Protein AF-A0A453B152-F1 (afdb_monomer_lite)

Foldseek 3Di:
DQDQAAADQAPQAPDAAAQALPGCSLCVRPVVPQPDPSHLHANDPADPPDAHAYDLNNQLHPVVSLCDVSSCVVPVSRHHHHWDWHDPVLDIDTGHHCNLVPVCCVPPVDPTDGHCPPCPPSVVNVVVRPDDDQDAEAEHAPAQWWWWFADPVNSHIYTYFNVAPAFCQPVDDDDPPRTPDIGRHHWGKDWDDDNVDIDIFTAHPVRDTPGD

Sequence (212 aa):
MDADFVISTGDNFYSDGLTGVNDMAFEDSFTGIYTAKSLQKPWYTGDQSAEAVLGNHDYRGDALAQTSPVLAKVDRRWICIKSFILNAEIADFFFVDTTPFVLKYWTNPGNSTYDWRGVAPRDTYITNLLKANGVDLYVNGHDHCLEQISSSDRSAQYLTSGGGSKAWGGVYAPGADKVEFFHDGQGFMSLRLTATDARLAFYDVAGAVRHT

Structure (mmCIF, N/CA/C/O backbone):
data_AF-A0A453B152-F1
#
_entry.id   AF-A0A453B152-F1
#
loop_
_atom_site.group_PDB
_atom_site.id
_atom_site.type_symbol
_atom_site.label_atom_id
_atom_site.label_alt_id
_atom_site.label_comp_id
_atom_site.label_asym_id
_atom_site.label_entity_id
_atom_site.label_seq_id
_atom_site.pdbx_PDB_ins_code
_atom_site.Cartn_x
_atom_site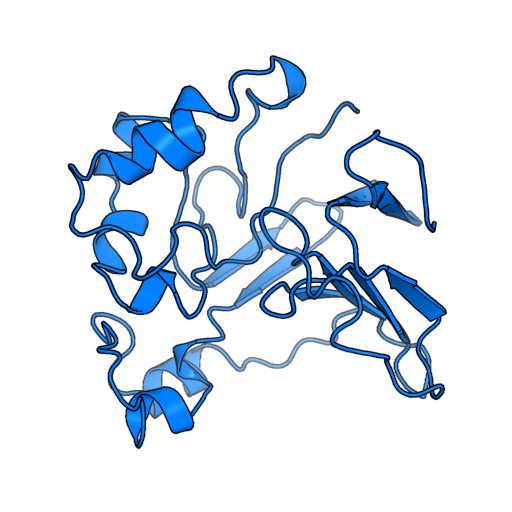.Cartn_y
_atom_site.Cartn_z
_atom_site.occupancy
_atom_site.B_iso_or_equiv
_atom_site.auth_seq_id
_atom_site.auth_comp_id
_atom_site.auth_asym_id
_atom_site.auth_atom_id
_atom_site.pdbx_PDB_model_num
ATOM 1 N N . MET A 1 1 ? -16.340 -11.297 5.559 1.00 70.44 1 MET A N 1
ATOM 2 C CA . MET A 1 1 ? -16.163 -9.877 5.914 1.00 70.44 1 MET A CA 1
ATOM 3 C C . MET A 1 1 ? -16.884 -9.058 4.859 1.00 70.44 1 MET A C 1
ATOM 5 O O . MET A 1 1 ? -16.794 -9.434 3.695 1.00 70.44 1 MET A O 1
ATOM 9 N N . ASP A 1 2 ? -17.632 -8.031 5.252 1.00 83.56 2 ASP A N 1
ATOM 10 C CA . ASP A 1 2 ? -18.168 -7.035 4.320 1.00 83.56 2 ASP A CA 1
ATOM 11 C C . ASP A 1 2 ? -17.367 -5.761 4.562 1.00 83.56 2 ASP A C 1
ATOM 13 O O . ASP A 1 2 ? -17.393 -5.221 5.666 1.00 83.56 2 ASP A O 1
ATOM 17 N N . ALA A 1 3 ? -16.551 -5.398 3.580 1.00 88.44 3 ALA A N 1
ATOM 18 C CA . ALA A 1 3 ? -15.677 -4.238 3.625 1.00 88.44 3 ALA A CA 1
ATOM 19 C C . ALA A 1 3 ? -16.163 -3.240 2.580 1.00 88.44 3 ALA A C 1
ATOM 21 O O . ALA A 1 3 ? -16.566 -3.639 1.483 1.00 88.44 3 ALA A O 1
ATOM 22 N N . ASP A 1 4 ? -16.117 -1.954 2.898 1.00 88.06 4 ASP A N 1
ATOM 23 C CA . ASP A 1 4 ? -16.420 -0.902 1.929 1.00 88.06 4 ASP A CA 1
ATOM 24 C C . ASP A 1 4 ? -15.353 -0.864 0.822 1.00 88.06 4 ASP A C 1
ATOM 26 O O . ASP A 1 4 ? -15.681 -0.669 -0.349 1.00 88.06 4 ASP A O 1
ATOM 30 N N . PHE A 1 5 ? -14.097 -1.157 1.181 1.00 87.44 5 PHE A N 1
ATOM 31 C CA . PHE A 1 5 ? -12.946 -1.182 0.282 1.00 87.44 5 PHE A CA 1
ATOM 32 C C . PHE A 1 5 ? -11.748 -1.989 0.819 1.00 87.44 5 PHE A C 1
ATOM 34 O O . PHE A 1 5 ? -11.772 -2.479 1.948 1.00 87.44 5 PHE A O 1
ATOM 41 N N . VAL A 1 6 ? -10.695 -2.120 -0.001 1.00 89.69 6 VAL A N 1
ATOM 42 C CA . VAL A 1 6 ? -9.424 -2.792 0.330 1.00 89.69 6 VAL A CA 1
ATOM 43 C C . VAL A 1 6 ? -8.236 -1.863 0.055 1.00 89.69 6 VAL A C 1
ATOM 45 O O . VAL A 1 6 ? -8.076 -1.401 -1.071 1.00 89.69 6 VAL A O 1
ATOM 48 N N . ILE A 1 7 ? -7.382 -1.637 1.059 1.00 88.62 7 ILE A N 1
ATOM 49 C CA . ILE A 1 7 ? -6.110 -0.909 0.914 1.00 88.62 7 ILE A CA 1
ATOM 50 C C . ILE A 1 7 ? -4.980 -1.896 0.587 1.00 88.62 7 ILE A C 1
ATOM 52 O O . ILE A 1 7 ? -4.797 -2.875 1.309 1.00 88.62 7 ILE A O 1
ATOM 56 N N . SER A 1 8 ? -4.189 -1.599 -0.450 1.00 89.38 8 SER A N 1
ATOM 57 C CA . SER A 1 8 ? -2.849 -2.179 -0.628 1.00 89.38 8 SER A CA 1
ATOM 58 C C . SER A 1 8 ? -1.798 -1.286 0.036 1.00 89.38 8 SER A C 1
ATOM 60 O O . SER A 1 8 ? -1.879 -0.061 -0.064 1.00 89.38 8 SER A O 1
ATOM 62 N N . THR A 1 9 ? -0.806 -1.891 0.690 1.00 89.44 9 THR A N 1
ATOM 63 C CA . THR A 1 9 ? 0.326 -1.202 1.337 1.00 89.44 9 THR A CA 1
ATOM 64 C C . THR A 1 9 ? 1.594 -1.168 0.468 1.00 89.44 9 THR A C 1
ATOM 66 O O . THR A 1 9 ? 2.669 -0.834 0.967 1.00 89.44 9 THR A O 1
ATOM 69 N N . GLY A 1 10 ? 1.465 -1.469 -0.829 1.00 90.38 10 GLY A N 1
ATOM 70 C CA . GLY A 1 10 ? 2.556 -1.481 -1.806 1.00 90.38 10 GLY A CA 1
ATOM 71 C C . GLY A 1 10 ? 3.207 -2.854 -1.995 1.00 90.38 10 GLY A C 1
ATOM 72 O O . GLY A 1 10 ? 2.790 -3.851 -1.409 1.00 90.38 10 GLY A O 1
ATOM 73 N N . ASP A 1 11 ? 4.233 -2.889 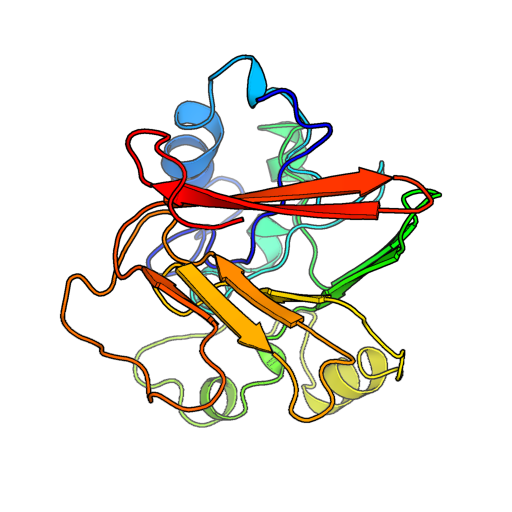-2.850 1.00 92.75 11 ASP A N 1
ATOM 74 C CA . ASP A 1 11 ? 4.833 -4.100 -3.426 1.00 92.75 11 ASP A CA 1
ATOM 75 C C . ASP A 1 11 ? 3.780 -4.957 -4.150 1.00 92.75 11 ASP A C 1
ATOM 77 O O . ASP A 1 11 ? 3.683 -6.174 -3.973 1.00 92.75 11 ASP A O 1
ATOM 81 N N . ASN A 1 12 ? 2.979 -4.283 -4.980 1.00 92.44 12 ASN A N 1
ATOM 82 C CA . ASN A 1 12 ? 1.829 -4.853 -5.674 1.00 92.44 12 ASN A CA 1
ATOM 83 C C . ASN A 1 12 ? 2.249 -5.951 -6.667 1.00 92.44 12 ASN A C 1
ATOM 85 O O . ASN A 1 12 ? 1.574 -6.976 -6.773 1.00 92.44 12 ASN A O 1
ATOM 89 N N . PHE A 1 13 ? 3.374 -5.759 -7.372 1.00 94.62 13 PHE A N 1
ATOM 90 C CA . PHE A 1 13 ? 3.882 -6.711 -8.365 1.00 94.62 13 PHE A CA 1
ATOM 91 C C . PHE A 1 13 ? 5.359 -7.062 -8.124 1.00 94.62 13 PHE A C 1
ATOM 93 O O . PHE A 1 13 ? 6.268 -6.240 -8.258 1.00 94.62 13 PHE A O 1
ATOM 100 N N . TYR A 1 14 ? 5.602 -8.330 -7.778 1.00 92.06 14 TYR A N 1
ATOM 101 C CA . TYR A 1 14 ? 6.939 -8.894 -7.572 1.00 92.06 14 TYR A CA 1
ATOM 102 C C . TYR A 1 14 ? 7.484 -9.567 -8.849 1.00 92.06 14 TYR A C 1
ATOM 104 O O . TYR A 1 14 ? 6.730 -10.165 -9.603 1.00 92.06 14 TYR A O 1
ATOM 112 N N . SER A 1 15 ? 8.801 -9.610 -9.077 1.00 93.25 15 SER A N 1
ATOM 113 C CA . SER A 1 15 ? 9.870 -9.024 -8.254 1.00 93.25 15 SER A CA 1
ATOM 114 C C . SER A 1 15 ? 10.235 -7.593 -8.622 1.00 93.25 15 SER A C 1
ATOM 116 O O . SER A 1 15 ? 10.868 -6.933 -7.803 1.00 93.25 15 SER A O 1
ATOM 118 N N . ASP A 1 16 ? 9.871 -7.114 -9.806 1.00 95.19 16 ASP A N 1
ATOM 119 C CA . ASP A 1 16 ? 10.361 -5.834 -10.319 1.00 95.19 16 ASP A CA 1
ATOM 120 C C . ASP A 1 16 ? 9.252 -5.069 -11.062 1.00 95.19 16 ASP A C 1
ATOM 122 O O . ASP A 1 16 ? 9.436 -4.604 -12.184 1.00 95.19 16 ASP A O 1
ATOM 126 N N . GLY A 1 17 ? 8.083 -4.960 -10.420 1.00 94.94 17 GLY A N 1
ATOM 127 C CA . GLY A 1 17 ? 6.940 -4.187 -10.896 1.00 94.94 17 GLY A CA 1
ATOM 128 C C . GLY A 1 17 ? 6.273 -4.761 -12.148 1.00 94.94 17 GLY A C 1
ATOM 129 O O . GLY A 1 17 ? 6.430 -5.932 -12.486 1.00 94.94 17 GLY A O 1
ATOM 130 N N . LEU A 1 18 ? 5.513 -3.907 -12.838 1.00 97.06 18 LEU A N 1
ATOM 131 C CA . LEU A 1 18 ? 5.015 -4.174 -14.190 1.00 97.06 18 LEU A CA 1
ATOM 132 C C . LEU A 1 18 ? 6.025 -3.637 -15.208 1.00 97.06 18 LEU A C 1
ATOM 134 O O . LEU A 1 18 ? 6.596 -2.570 -15.002 1.00 97.06 18 LEU A O 1
ATOM 138 N N . THR A 1 19 ? 6.196 -4.299 -16.346 1.00 97.38 19 THR A N 1
ATOM 139 C CA . THR A 1 19 ? 7.028 -3.807 -17.462 1.00 97.38 19 THR A CA 1
ATOM 140 C C . THR A 1 19 ? 6.329 -2.754 -18.331 1.00 97.38 19 THR A C 1
ATOM 142 O O . THR A 1 19 ? 6.972 -2.107 -19.158 1.00 97.38 19 THR A O 1
ATOM 145 N N . GLY A 1 20 ? 5.018 -2.564 -18.155 1.00 97.31 20 GLY A N 1
ATOM 146 C CA . GLY A 1 20 ? 4.215 -1.576 -18.871 1.00 97.31 20 GLY A CA 1
ATOM 147 C C . GLY A 1 20 ? 2.711 -1.772 -18.658 1.00 97.31 20 GLY A C 1
ATOM 148 O O . GLY A 1 20 ? 2.273 -2.687 -17.968 1.00 97.31 20 GLY A O 1
ATOM 149 N N . VAL A 1 21 ? 1.891 -0.925 -19.288 1.00 96.62 21 VAL A N 1
ATOM 150 C CA . VAL A 1 21 ? 0.415 -0.927 -19.129 1.00 96.62 21 VAL A CA 1
ATOM 151 C C . VAL A 1 21 ? -0.310 -2.138 -19.736 1.00 96.62 21 VAL A C 1
ATOM 153 O O . VAL A 1 21 ? -1.516 -2.266 -19.563 1.00 96.62 21 VAL A O 1
ATOM 156 N N . ASN A 1 22 ? 0.414 -2.991 -20.466 1.00 96.75 22 ASN A N 1
ATOM 157 C CA . ASN A 1 22 ? -0.091 -4.217 -21.095 1.00 96.75 22 ASN A CA 1
ATOM 158 C C . ASN A 1 22 ? 0.598 -5.471 -20.516 1.00 96.75 22 ASN A C 1
ATOM 160 O O . ASN A 1 22 ? 0.655 -6.499 -21.187 1.00 96.75 22 ASN A O 1
ATOM 164 N N . ASP A 1 23 ? 1.216 -5.367 -19.336 1.00 97.69 23 ASP A N 1
ATOM 165 C CA . ASP A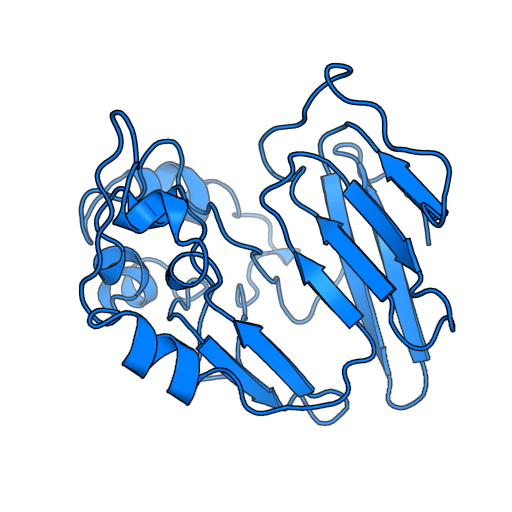 1 23 ? 1.888 -6.499 -18.701 1.00 97.69 23 ASP A CA 1
ATOM 166 C C . ASP A 1 23 ? 0.861 -7.493 -18.136 1.00 97.69 23 ASP A C 1
ATOM 168 O O . ASP A 1 23 ? -0.016 -7.120 -17.353 1.00 97.69 23 ASP A O 1
ATOM 172 N N . MET A 1 24 ? 0.993 -8.768 -18.516 1.00 96.88 24 MET A N 1
ATOM 173 C CA . MET A 1 24 ? 0.120 -9.850 -18.054 1.00 96.88 24 MET A CA 1
ATOM 174 C C . MET A 1 24 ? 0.170 -10.051 -16.538 1.00 96.88 24 MET A C 1
ATOM 176 O O . MET A 1 24 ? -0.825 -10.490 -15.968 1.00 96.88 24 MET A O 1
ATOM 180 N N . ALA A 1 25 ? 1.256 -9.651 -15.864 1.00 96.44 25 ALA A N 1
ATOM 181 C CA . ALA A 1 25 ? 1.360 -9.704 -14.408 1.00 96.44 25 ALA A CA 1
ATOM 182 C C . ALA A 1 25 ? 0.217 -8.953 -13.697 1.00 96.44 25 ALA A C 1
ATOM 184 O O . ALA A 1 25 ? -0.160 -9.341 -12.589 1.00 96.44 25 ALA A O 1
ATOM 185 N N . PHE A 1 26 ? -0.380 -7.938 -14.339 1.00 96.00 26 PHE A N 1
ATOM 186 C CA . PHE A 1 26 ? -1.581 -7.266 -13.841 1.00 96.00 26 PHE A CA 1
ATOM 187 C C . PHE A 1 26 ? -2.792 -8.210 -13.774 1.00 96.00 26 PHE A C 1
ATOM 189 O O . PHE A 1 26 ? -3.472 -8.295 -12.750 1.00 96.00 26 PHE A O 1
ATOM 196 N N . GLU A 1 27 ? -3.054 -8.966 -14.841 1.00 95.25 27 GLU A N 1
ATOM 197 C CA . GLU A 1 27 ? -4.150 -9.937 -14.854 1.00 95.25 27 GLU A CA 1
ATOM 198 C C . GLU A 1 27 ? -3.831 -11.152 -13.975 1.00 95.25 27 GLU A C 1
ATOM 200 O O . GLU A 1 27 ? -4.665 -11.543 -13.154 1.00 95.25 27 GLU A O 1
ATOM 205 N N . ASP A 1 28 ? -2.612 -11.684 -14.080 1.00 94.75 28 ASP A N 1
ATOM 206 C CA . ASP A 1 28 ? -2.162 -12.895 -13.387 1.00 94.75 28 ASP A CA 1
ATOM 207 C C . ASP A 1 28 ? -2.041 -12.719 -11.863 1.00 94.75 28 ASP A C 1
ATOM 209 O O . ASP A 1 28 ? -2.213 -13.692 -11.130 1.00 94.75 28 ASP A O 1
ATOM 213 N N . SER A 1 29 ? -1.766 -11.500 -11.373 1.00 92.94 29 SER A N 1
ATOM 214 C CA . SER A 1 29 ? -1.535 -11.232 -9.938 1.00 92.94 29 SER A CA 1
ATOM 215 C C . SER A 1 29 ? -2.641 -10.418 -9.256 1.00 92.94 29 SER A C 1
ATOM 217 O O . SER A 1 29 ? -2.736 -10.453 -8.031 1.00 92.94 29 SER A O 1
ATOM 219 N N . PHE A 1 30 ? -3.497 -9.709 -10.006 1.00 94.62 30 PHE A N 1
ATOM 220 C CA . PHE A 1 30 ? -4.593 -8.908 -9.441 1.00 94.62 30 PHE A CA 1
ATOM 221 C C . PHE A 1 30 ? -5.970 -9.339 -9.966 1.00 94.62 30 PHE A C 1
ATOM 223 O O . PHE A 1 30 ? -6.792 -9.856 -9.198 1.00 94.62 30 PHE A O 1
ATOM 230 N N . THR A 1 31 ? -6.236 -9.160 -11.264 1.00 93.25 31 THR A N 1
ATOM 231 C CA . THR A 1 31 ? -7.582 -9.344 -11.842 1.00 93.25 31 THR A CA 1
ATOM 232 C C . THR A 1 31 ? -8.082 -10.783 -11.689 1.00 93.25 31 THR A C 1
ATOM 234 O O . THR A 1 31 ? -9.185 -11.006 -11.185 1.00 93.25 31 THR A O 1
ATOM 237 N N . GLY A 1 32 ? -7.257 -11.764 -12.068 1.00 94.50 32 GLY A N 1
ATOM 238 C CA . GLY A 1 32 ? -7.567 -13.194 -12.004 1.00 94.50 32 GLY A CA 1
ATOM 239 C C . GLY A 1 32 ? -7.505 -13.794 -10.596 1.00 94.50 32 GLY A C 1
ATOM 240 O O . GLY A 1 32 ? -8.141 -14.817 -10.341 1.00 94.50 32 GLY A O 1
ATOM 241 N N . ILE A 1 33 ? -6.799 -13.146 -9.663 1.00 93.75 33 ILE A N 1
ATOM 242 C CA . ILE A 1 33 ? -6.655 -13.608 -8.275 1.00 93.75 33 ILE A CA 1
ATOM 243 C C . ILE A 1 33 ? -7.863 -13.195 -7.432 1.00 93.75 33 ILE A C 1
ATOM 245 O O . ILE A 1 33 ? -8.540 -14.036 -6.835 1.00 93.75 33 ILE A O 1
ATOM 249 N N . TYR A 1 34 ? -8.189 -11.903 -7.394 1.00 91.88 34 TYR A N 1
ATOM 250 C CA . TYR A 1 34 ? -9.161 -11.359 -6.442 1.00 91.88 34 TYR A CA 1
ATOM 251 C C . TYR A 1 34 ? -10.613 -11.439 -6.940 1.00 91.88 34 TYR A C 1
ATOM 253 O O . TYR A 1 34 ? -11.360 -10.468 -6.866 1.00 91.88 34 TYR A O 1
ATOM 261 N N . THR A 1 35 ? -11.040 -12.597 -7.443 1.00 94.69 35 THR A N 1
ATOM 262 C CA . THR A 1 35 ? -12.346 -12.801 -8.112 1.00 94.69 35 THR A CA 1
ATOM 263 C C . THR A 1 35 ? -13.538 -13.003 -7.163 1.00 94.69 35 THR A C 1
ATOM 265 O O . THR A 1 35 ? -14.693 -13.019 -7.595 1.00 94.69 35 THR A O 1
ATOM 268 N N . ALA A 1 36 ? -13.303 -13.138 -5.854 1.00 91.69 36 ALA A N 1
ATOM 269 C CA . ALA A 1 36 ? -14.364 -13.345 -4.868 1.00 91.69 36 ALA A CA 1
ATOM 270 C C . ALA A 1 36 ? -15.357 -12.165 -4.821 1.00 91.69 36 ALA A C 1
ATOM 272 O O . ALA A 1 36 ? -14.959 -11.002 -4.895 1.00 91.69 36 ALA A O 1
ATOM 273 N N . LYS A 1 37 ? -16.656 -12.449 -4.623 1.00 90.88 37 LYS A N 1
ATOM 274 C CA . LYS A 1 37 ? -17.729 -11.428 -4.607 1.00 90.88 37 LYS A CA 1
ATOM 275 C C . LYS A 1 37 ? -17.504 -10.312 -3.580 1.00 90.88 37 LYS A C 1
ATOM 277 O O . LYS A 1 37 ? -17.766 -9.156 -3.882 1.00 90.88 37 LYS A O 1
ATOM 282 N N . SER A 1 38 ? -16.988 -10.643 -2.397 1.00 89.19 38 SER A N 1
ATOM 283 C CA . SER A 1 38 ? -16.650 -9.668 -1.347 1.00 89.19 38 SER A CA 1
ATOM 284 C C . SER A 1 38 ? -15.464 -8.763 -1.698 1.00 89.19 38 SER A C 1
ATOM 286 O O . SER A 1 38 ? -15.288 -7.739 -1.054 1.00 89.19 38 SER A O 1
ATOM 288 N N . LEU A 1 39 ? -14.669 -9.130 -2.710 1.00 89.56 39 LEU A N 1
ATOM 289 C CA . LEU A 1 39 ? -13.530 -8.367 -3.235 1.00 89.56 39 LEU A CA 1
ATOM 290 C C . LEU A 1 39 ? -13.862 -7.657 -4.561 1.00 89.56 39 LEU A C 1
ATOM 292 O O . LEU A 1 39 ? -12.987 -7.032 -5.160 1.00 89.56 39 LEU A O 1
ATOM 296 N N . GLN A 1 40 ? -15.130 -7.704 -5.000 1.00 91.19 40 GLN A N 1
ATOM 297 C CA . GLN A 1 40 ? -15.676 -6.855 -6.072 1.00 91.19 40 GLN A CA 1
ATOM 298 C C . GLN A 1 40 ? -16.103 -5.490 -5.514 1.00 91.19 40 GLN A C 1
ATOM 300 O O . GLN A 1 40 ? -17.180 -4.966 -5.795 1.00 91.19 40 GLN A O 1
ATOM 305 N N . LYS A 1 41 ? -15.237 -4.955 -4.660 1.00 88.25 41 LYS A N 1
ATOM 306 C CA . LYS A 1 41 ? -15.249 -3.599 -4.131 1.00 88.25 41 LYS A CA 1
ATOM 307 C C . LYS A 1 41 ? -14.128 -2.846 -4.845 1.00 88.25 41 LYS A C 1
ATOM 309 O O . LYS A 1 41 ? -13.252 -3.493 -5.435 1.00 88.25 41 LYS A O 1
ATOM 314 N N . PRO A 1 42 ? -14.104 -1.511 -4.800 1.00 81.50 42 PRO A N 1
ATOM 315 C CA . PRO A 1 42 ? -12.879 -0.816 -5.119 1.00 81.50 42 PRO A CA 1
ATOM 316 C C . PRO A 1 42 ? -11.766 -1.365 -4.232 1.00 81.50 42 PRO A C 1
ATOM 318 O O . PRO A 1 42 ? -11.954 -1.541 -3.021 1.00 81.50 42 PRO A O 1
ATOM 321 N N . TRP A 1 43 ? -10.586 -1.563 -4.803 1.00 74.50 43 TRP A N 1
ATOM 322 C CA . TRP A 1 43 ? -9.382 -1.616 -3.990 1.00 74.50 43 TRP A CA 1
ATOM 323 C C . TRP A 1 43 ? -9.037 -0.141 -3.694 1.00 74.50 43 TRP A C 1
ATOM 325 O O . TRP A 1 43 ? -8.020 0.386 -4.147 1.00 74.50 43 TRP A O 1
ATOM 335 N N . TYR A 1 44 ? -10.016 0.556 -3.049 1.00 61.97 44 TYR A N 1
ATOM 336 C CA . TYR A 1 44 ? -9.977 1.990 -2.763 1.00 61.97 44 TYR A CA 1
ATOM 337 C C . TYR A 1 44 ? -8.840 2.196 -1.793 1.00 61.97 44 TYR A C 1
ATOM 339 O O . TYR A 1 44 ? -8.821 1.790 -0.632 1.00 61.97 44 TYR A O 1
ATOM 347 N N . THR A 1 45 ? -7.974 3.010 -2.313 1.00 51.31 45 THR A N 1
ATOM 348 C CA . THR A 1 45 ? -7.022 3.837 -1.633 1.00 51.31 45 THR A CA 1
ATOM 349 C C . THR A 1 45 ? -7.461 5.228 -2.071 1.00 51.31 45 THR A C 1
ATOM 351 O O . THR A 1 45 ? -6.764 5.885 -2.809 1.00 51.31 45 THR A O 1
ATOM 354 N N . GLY A 1 46 ? -8.709 5.610 -1.767 1.00 31.11 46 GLY A N 1
ATOM 355 C CA . GLY A 1 46 ? -9.335 6.826 -2.302 1.00 31.11 46 GLY A CA 1
ATOM 356 C C . GLY A 1 46 ? -10.694 6.642 -2.985 1.00 31.11 46 GLY A C 1
ATOM 357 O O . GLY A 1 46 ? -10.830 5.877 -3.931 1.00 31.11 46 GLY A O 1
ATOM 358 N N . ASP A 1 47 ? -11.685 7.413 -2.537 1.00 35.47 47 ASP A N 1
ATOM 359 C CA . ASP A 1 47 ? -12.944 7.679 -3.242 1.00 35.47 47 ASP A CA 1
ATOM 360 C C . ASP A 1 47 ? -12.716 8.428 -4.569 1.00 35.47 47 ASP A C 1
ATOM 362 O O . ASP A 1 47 ? -11.775 9.213 -4.635 1.00 35.47 47 ASP A O 1
ATOM 366 N N . GLN A 1 48 ? -13.571 8.166 -5.579 1.00 39.34 48 GLN A N 1
ATOM 367 C CA . GLN A 1 48 ? -13.675 8.603 -7.002 1.00 39.34 48 GLN A CA 1
ATOM 368 C C . GLN A 1 48 ? -12.634 9.582 -7.608 1.00 39.34 48 GLN A C 1
ATOM 370 O O . GLN A 1 48 ? -12.939 10.384 -8.494 1.00 39.34 48 GLN A O 1
ATOM 375 N N . SER A 1 49 ? -11.384 9.483 -7.170 1.00 36.72 49 SER A N 1
ATOM 376 C CA . SER A 1 49 ? -10.297 10.420 -7.444 1.00 36.72 49 SER A CA 1
ATOM 377 C C . SER A 1 49 ? -8.891 9.866 -7.128 1.00 36.72 49 SER A C 1
ATOM 379 O O . SER A 1 49 ? -7.932 10.562 -7.448 1.00 36.72 49 SER A O 1
ATOM 381 N N . ALA A 1 50 ? -8.729 8.652 -6.556 1.00 33.09 50 ALA A N 1
ATOM 382 C CA . ALA A 1 50 ? -7.455 8.220 -5.945 1.00 33.09 50 ALA A CA 1
ATOM 383 C C . ALA A 1 50 ? -7.291 6.691 -5.680 1.00 33.09 50 ALA A C 1
ATOM 385 O O . ALA A 1 50 ? -8.313 6.017 -5.610 1.00 33.09 50 ALA A O 1
ATOM 386 N N . GLU A 1 51 ? -6.125 6.043 -5.433 1.00 52.75 51 GLU A N 1
ATOM 387 C CA . GLU A 1 51 ? -4.654 6.270 -5.575 1.00 52.75 51 GLU A CA 1
ATOM 388 C C . GLU A 1 51 ? -3.846 5.171 -4.753 1.00 52.75 51 GLU A C 1
ATOM 390 O O . GLU A 1 51 ? -3.323 5.423 -3.675 1.00 52.75 51 GLU A O 1
ATOM 395 N N . ALA A 1 52 ? -3.698 3.911 -5.194 1.00 50.12 52 ALA A N 1
ATOM 396 C CA . ALA A 1 52 ? -2.886 2.877 -4.502 1.00 50.12 52 ALA A CA 1
ATOM 397 C C . ALA A 1 52 ? -1.383 3.185 -4.446 1.00 50.12 52 ALA A C 1
ATOM 399 O O . ALA A 1 52 ? -0.753 3.408 -5.483 1.00 50.12 52 ALA A O 1
ATOM 400 N N . VAL A 1 53 ? -0.806 3.090 -3.241 1.00 75.31 53 VAL A N 1
ATOM 401 C CA . VAL A 1 53 ? 0.620 3.343 -2.994 1.00 75.31 53 VAL A CA 1
ATOM 402 C C . VAL A 1 53 ? 1.521 2.276 -3.620 1.00 75.31 53 VAL A C 1
ATOM 404 O O . VAL A 1 53 ? 1.180 1.093 -3.702 1.00 75.31 53 VAL A O 1
ATOM 407 N N . LEU A 1 54 ? 2.698 2.719 -4.057 1.00 89.25 54 LEU A N 1
ATOM 408 C CA . LEU A 1 54 ? 3.727 1.885 -4.668 1.00 89.25 54 LEU A CA 1
ATOM 409 C C . LEU A 1 54 ? 4.782 1.499 -3.627 1.00 89.25 54 LEU A C 1
ATOM 411 O O . LEU A 1 54 ? 5.278 2.348 -2.885 1.00 89.25 54 LEU A O 1
ATOM 415 N N . GLY A 1 55 ? 5.166 0.226 -3.614 1.00 90.19 55 GLY A N 1
ATOM 416 C CA . GLY A 1 55 ? 6.309 -0.254 -2.841 1.00 90.19 55 GLY A CA 1
ATOM 417 C C . GLY A 1 55 ? 7.619 -0.188 -3.623 1.00 90.19 55 GLY A C 1
ATOM 418 O O . GLY A 1 55 ? 7.680 0.189 -4.799 1.00 90.19 55 GLY A O 1
ATOM 419 N N . ASN A 1 56 ? 8.709 -0.592 -2.978 1.00 92.50 56 ASN A N 1
ATOM 420 C CA . ASN A 1 56 ? 10.028 -0.563 -3.599 1.00 92.50 56 ASN A CA 1
ATOM 421 C C . ASN A 1 56 ? 10.202 -1.605 -4.711 1.00 92.50 56 ASN A C 1
ATOM 423 O O . ASN A 1 56 ? 11.175 -1.509 -5.452 1.00 92.50 56 ASN A O 1
ATOM 427 N N . HIS A 1 57 ? 9.371 -2.648 -4.776 1.00 94.81 57 HIS A N 1
ATOM 428 C CA . HIS A 1 57 ? 9.369 -3.613 -5.877 1.00 94.81 57 HIS A CA 1
ATOM 429 C C . HIS A 1 57 ? 8.648 -3.043 -7.100 1.00 94.81 57 HIS A C 1
ATOM 431 O O . HIS A 1 57 ? 9.161 -3.160 -8.210 1.00 94.81 57 HIS A O 1
ATOM 437 N N . ASP A 1 58 ? 7.544 -2.323 -6.890 1.00 95.00 58 ASP A N 1
ATOM 438 C CA . ASP A 1 58 ? 6.788 -1.644 -7.949 1.00 95.00 58 ASP A CA 1
ATOM 439 C C . ASP A 1 58 ? 7.646 -0.632 -8.712 1.00 95.00 58 ASP A C 1
ATOM 441 O O . ASP A 1 58 ? 7.632 -0.582 -9.942 1.00 95.00 58 ASP A O 1
ATOM 445 N N . TYR A 1 59 ? 8.460 0.120 -7.970 1.00 95.25 59 TYR A N 1
ATOM 446 C CA . TYR A 1 59 ? 9.405 1.087 -8.517 1.00 95.25 59 TYR A CA 1
ATOM 447 C C . TYR A 1 59 ? 10.547 0.490 -9.346 1.00 95.25 59 TYR A C 1
ATOM 449 O O . TYR A 1 59 ? 11.252 1.256 -9.997 1.00 95.25 59 TYR A O 1
ATOM 457 N N . ARG A 1 60 ? 10.776 -0.828 -9.331 1.00 96.56 60 ARG A N 1
ATOM 458 C CA . ARG A 1 60 ? 11.842 -1.443 -10.146 1.00 96.56 60 ARG A CA 1
ATOM 459 C C . ARG A 1 60 ? 11.420 -1.696 -11.592 1.00 96.56 60 ARG A C 1
ATOM 461 O O . ARG A 1 60 ? 12.293 -1.856 -12.445 1.00 96.56 60 ARG A O 1
ATOM 468 N N . GLY A 1 61 ? 10.112 -1.671 -11.848 1.00 95.38 61 GLY A N 1
ATOM 469 C CA . GLY A 1 61 ? 9.511 -1.694 -13.177 1.00 95.38 61 GLY A CA 1
ATOM 470 C C . GLY A 1 61 ? 9.062 -0.306 -13.634 1.00 95.38 61 GLY A C 1
ATOM 471 O O . GLY A 1 61 ? 9.595 0.723 -13.222 1.00 95.38 61 GLY A O 1
ATOM 472 N N . ASP A 1 62 ? 8.047 -0.276 -14.492 1.00 96.12 62 ASP A N 1
ATOM 473 C CA . ASP A 1 62 ? 7.340 0.931 -14.909 1.00 96.12 62 ASP A CA 1
ATOM 474 C C . ASP A 1 62 ? 6.345 1.363 -13.816 1.00 96.12 62 ASP A C 1
ATOM 476 O O . ASP A 1 62 ? 5.168 0.990 -13.818 1.00 96.12 62 ASP A O 1
ATOM 480 N N . ALA A 1 63 ? 6.816 2.184 -12.874 1.00 93.75 63 ALA A N 1
ATOM 481 C CA . ALA A 1 63 ? 5.987 2.739 -11.803 1.00 93.75 63 ALA A CA 1
ATOM 482 C C . ALA A 1 63 ? 4.798 3.552 -12.352 1.00 93.75 63 ALA A C 1
ATOM 484 O O . ALA A 1 63 ? 3.730 3.588 -11.742 1.00 93.75 63 ALA A O 1
ATOM 485 N N . LEU A 1 64 ? 4.958 4.187 -13.520 1.00 93.12 64 LEU A N 1
ATOM 486 C CA . LEU A 1 64 ? 3.895 4.955 -14.176 1.00 93.12 64 LEU A CA 1
ATOM 487 C C . LEU A 1 64 ? 2.860 4.075 -14.889 1.00 93.12 64 LEU A C 1
ATOM 489 O O . LEU A 1 64 ? 1.741 4.535 -15.127 1.00 93.12 64 LEU A O 1
ATOM 493 N N . ALA A 1 65 ? 3.192 2.822 -15.217 1.00 94.69 65 ALA A N 1
ATOM 494 C CA . ALA A 1 65 ? 2.216 1.876 -15.746 1.00 94.69 65 ALA A CA 1
ATOM 495 C C . ALA A 1 65 ? 1.147 1.553 -14.704 1.00 94.69 65 ALA A C 1
ATOM 497 O O . ALA A 1 65 ? -0.040 1.584 -15.032 1.00 94.69 65 ALA A O 1
ATOM 498 N N . GLN A 1 66 ? 1.558 1.327 -13.451 1.00 92.62 66 GLN A N 1
ATOM 499 C CA . GLN A 1 66 ? 0.630 1.117 -12.341 1.00 92.62 66 GLN A CA 1
ATOM 500 C C . GLN A 1 66 ? -0.306 2.315 -12.175 1.00 92.62 66 GLN A C 1
ATOM 502 O O . GLN A 1 66 ? -1.518 2.121 -12.083 1.00 92.62 66 GLN A O 1
ATOM 507 N N . THR A 1 67 ? 0.227 3.540 -12.280 1.00 89.31 67 THR A N 1
ATOM 508 C CA . THR A 1 67 ? -0.571 4.771 -12.176 1.00 89.31 67 THR A CA 1
ATOM 509 C C . THR A 1 67 ? -1.331 5.170 -13.445 1.00 89.31 67 THR A C 1
ATOM 511 O O . THR A 1 67 ? -1.815 6.298 -13.566 1.00 89.31 67 THR A O 1
ATOM 514 N N . SER A 1 68 ? -1.398 4.292 -14.446 1.00 90.75 68 SER A N 1
ATOM 515 C CA . SER A 1 68 ? -2.015 4.611 -15.728 1.00 90.75 68 SER A CA 1
ATOM 516 C C . SER A 1 68 ? -3.533 4.406 -15.695 1.00 90.75 68 SER A C 1
ATOM 518 O O . SER A 1 68 ? -3.999 3.329 -15.311 1.00 90.75 68 SER A O 1
ATOM 520 N N . PRO A 1 69 ? -4.338 5.336 -16.251 1.00 89.31 69 PRO A N 1
ATOM 521 C CA . PRO A 1 69 ? -5.771 5.118 -16.459 1.00 89.31 69 PRO A CA 1
ATOM 522 C C . PRO A 1 69 ? -6.069 4.013 -17.491 1.00 89.31 69 PRO A C 1
ATOM 524 O O . PRO A 1 69 ? -7.233 3.774 -17.811 1.00 89.31 69 PRO A O 1
ATOM 527 N N . VAL A 1 70 ? -5.049 3.362 -18.066 1.00 93.00 70 VAL A N 1
ATOM 528 C CA . VAL A 1 70 ? -5.201 2.126 -18.845 1.00 93.00 70 VAL A CA 1
ATOM 529 C C . VAL A 1 70 ? -5.547 0.947 -17.933 1.00 93.00 70 VAL A C 1
ATOM 531 O O . VAL A 1 70 ? -6.508 0.246 -18.232 1.00 93.00 70 VAL A O 1
ATOM 534 N N . LEU A 1 71 ? -4.866 0.765 -16.795 1.00 91.56 71 LEU A N 1
ATOM 535 C CA . LEU A 1 71 ? -5.137 -0.372 -15.902 1.00 91.56 71 LEU A CA 1
ATOM 536 C C . LEU A 1 71 ? -6.529 -0.279 -15.265 1.00 91.56 71 LEU A C 1
ATOM 538 O O . LEU A 1 71 ? -7.264 -1.260 -15.259 1.00 91.56 71 LEU A O 1
ATOM 542 N N . ALA A 1 72 ? -6.964 0.928 -14.888 1.00 88.06 72 ALA A N 1
ATOM 543 C CA . ALA A 1 72 ? -8.331 1.188 -14.421 1.00 88.06 72 ALA A CA 1
ATOM 544 C C . ALA A 1 72 ? -9.428 0.913 -15.484 1.00 88.06 72 ALA A C 1
ATOM 546 O O . ALA A 1 72 ? -10.616 0.842 -15.159 1.00 88.06 72 ALA A O 1
ATOM 547 N N . LYS A 1 73 ? -9.064 0.772 -16.771 1.00 91.19 73 LYS A N 1
ATOM 548 C CA . LYS A 1 73 ? -9.976 0.310 -17.838 1.00 91.19 73 LYS A CA 1
ATOM 549 C C . LYS A 1 73 ? -9.973 -1.209 -18.000 1.00 91.19 73 LYS A C 1
ATOM 551 O O . LYS A 1 73 ? -10.991 -1.733 -18.444 1.00 91.19 73 LYS A O 1
ATOM 556 N N . VAL A 1 74 ? -8.867 -1.880 -17.666 1.00 93.19 74 VAL A N 1
ATOM 557 C CA . VAL A 1 74 ? -8.768 -3.349 -17.619 1.00 93.19 74 VAL A CA 1
ATOM 558 C C . VAL A 1 74 ? -9.555 -3.868 -16.415 1.00 93.19 74 VAL A C 1
ATOM 560 O O . VAL A 1 74 ? -10.460 -4.680 -16.582 1.00 93.19 74 VAL A O 1
ATOM 563 N N . ASP A 1 75 ? -9.302 -3.318 -15.225 1.00 93.25 75 ASP A N 1
ATOM 564 C CA . ASP A 1 75 ? -10.091 -3.580 -14.023 1.00 93.25 75 ASP A CA 1
ATOM 565 C C . ASP A 1 75 ? -10.382 -2.276 -13.263 1.00 93.25 75 ASP A C 1
ATOM 567 O O . ASP A 1 75 ? -9.486 -1.618 -12.737 1.00 93.25 75 ASP A O 1
ATOM 571 N N . ARG A 1 76 ? -11.668 -1.918 -13.162 1.00 90.62 76 ARG A N 1
ATOM 572 C CA . ARG A 1 76 ? -12.135 -0.692 -12.486 1.00 90.62 76 ARG A CA 1
ATOM 573 C C . ARG A 1 76 ? -11.929 -0.691 -10.972 1.00 90.62 76 ARG A C 1
ATOM 575 O O . ARG A 1 76 ? -12.147 0.340 -10.341 1.00 90.62 76 ARG A O 1
ATOM 582 N N . ARG A 1 77 ? -11.572 -1.830 -10.377 1.00 90.81 77 ARG A N 1
ATOM 583 C CA . ARG A 1 77 ? -11.210 -1.925 -8.958 1.00 90.81 77 ARG A CA 1
ATOM 584 C C . ARG A 1 77 ? -9.813 -1.374 -8.699 1.00 90.81 77 ARG A C 1
ATOM 586 O O . ARG A 1 77 ? -9.546 -0.989 -7.565 1.00 90.81 77 ARG A O 1
ATOM 593 N N . TRP A 1 78 ? -8.954 -1.350 -9.722 1.00 90.44 78 TRP A N 1
ATOM 594 C CA . TRP A 1 78 ? -7.602 -0.816 -9.637 1.00 90.44 78 TRP A CA 1
ATOM 595 C C . TRP A 1 78 ? -7.609 0.703 -9.775 1.00 90.44 78 TRP A C 1
ATOM 597 O O . TRP A 1 78 ? -7.938 1.251 -10.830 1.00 90.44 78 TRP A O 1
ATOM 607 N N . ILE A 1 79 ? -7.196 1.380 -8.710 1.00 84.44 79 ILE A N 1
ATOM 608 C CA . ILE A 1 79 ? -6.941 2.816 -8.707 1.00 84.44 79 ILE A CA 1
ATOM 609 C C . ILE A 1 79 ? -5.566 2.993 -8.074 1.00 84.44 79 ILE A C 1
ATOM 611 O O . ILE A 1 79 ? -5.347 2.505 -6.975 1.00 84.44 79 ILE A O 1
ATOM 615 N N . CYS A 1 80 ? -4.624 3.617 -8.780 1.00 84.25 80 CYS A N 1
ATOM 616 C CA . CYS A 1 80 ? -3.215 3.698 -8.389 1.00 84.25 80 CYS A CA 1
ATOM 617 C C . CYS A 1 80 ? -2.635 5.060 -8.756 1.00 84.25 80 CYS A C 1
ATOM 619 O O . CYS A 1 80 ? -2.640 5.415 -9.926 1.00 84.25 80 CYS A O 1
ATOM 621 N N . ILE A 1 81 ? -2.173 5.822 -7.767 1.00 77.06 81 ILE A N 1
ATOM 622 C CA . ILE A 1 81 ? -1.252 6.964 -7.871 1.00 77.06 81 ILE A CA 1
ATOM 623 C C . ILE A 1 81 ? -0.631 7.113 -6.459 1.00 77.06 81 ILE A C 1
ATOM 625 O O . ILE A 1 81 ? -0.886 6.305 -5.570 1.00 77.06 81 ILE A O 1
ATOM 629 N N . LYS A 1 82 ? 0.305 8.038 -6.284 1.00 76.44 82 LYS A N 1
ATOM 630 C CA . LYS A 1 82 ? 1.392 7.893 -5.316 1.00 76.44 82 LYS A CA 1
ATOM 631 C C . LYS A 1 82 ? 1.042 8.403 -3.916 1.00 76.44 82 LYS A C 1
ATOM 633 O O . LYS A 1 82 ? 1.486 7.811 -2.935 1.00 76.44 82 LYS A O 1
ATOM 638 N N . SER A 1 83 ? 0.353 9.535 -3.783 1.00 75.56 83 SER A N 1
ATOM 639 C CA . SER A 1 83 ? 0.145 10.197 -2.486 1.00 75.56 83 SER A CA 1
ATOM 640 C C . SER A 1 83 ? -0.931 11.282 -2.529 1.00 75.56 83 SER A C 1
ATOM 642 O O . SER A 1 83 ? -0.859 12.217 -3.327 1.00 75.56 83 SER A O 1
ATOM 644 N N . PHE A 1 84 ? -1.868 11.210 -1.587 1.00 77.75 84 PHE A N 1
ATOM 645 C CA . PHE A 1 84 ? -3.110 11.984 -1.557 1.00 77.75 84 PHE A CA 1
ATOM 646 C C . PHE A 1 84 ? -3.779 11.832 -0.179 1.00 77.75 84 PHE A C 1
ATOM 648 O O . PHE A 1 84 ? -3.292 11.113 0.701 1.00 77.75 84 PHE A O 1
ATOM 655 N N . ILE A 1 85 ? -4.916 12.508 -0.004 1.00 80.31 85 ILE A N 1
ATOM 656 C CA . ILE A 1 85 ? -5.752 12.429 1.196 1.00 80.31 85 ILE A CA 1
ATOM 657 C C . ILE A 1 85 ? -7.143 11.941 0.790 1.00 80.31 85 ILE A C 1
ATOM 659 O O . ILE A 1 85 ? -7.763 12.526 -0.098 1.00 80.31 85 ILE A O 1
ATOM 663 N N . LEU A 1 86 ? -7.641 10.902 1.459 1.00 78.94 86 LEU A N 1
ATOM 664 C CA . LEU A 1 86 ? -9.040 10.478 1.398 1.00 78.94 86 LEU A CA 1
ATOM 665 C C . LEU A 1 86 ? -9.756 10.935 2.667 1.00 78.94 86 LEU A C 1
ATOM 667 O O . LEU A 1 86 ? -9.503 10.387 3.737 1.00 78.94 86 LEU A O 1
ATOM 671 N N . ASN A 1 87 ? -10.690 11.874 2.532 1.00 84.31 87 ASN A N 1
ATOM 672 C CA . ASN A 1 87 ? -11.672 12.144 3.576 1.00 84.31 87 ASN A CA 1
ATOM 673 C C . ASN A 1 87 ? -12.834 11.151 3.431 1.00 84.31 87 ASN A C 1
ATOM 675 O O . ASN A 1 87 ? -13.547 11.172 2.431 1.00 84.31 87 ASN A O 1
ATOM 679 N N . ALA A 1 88 ? -13.012 10.276 4.417 1.00 83.50 88 ALA A N 1
ATOM 680 C CA . ALA A 1 88 ? -14.073 9.270 4.458 1.00 83.50 88 ALA A CA 1
ATOM 681 C C . ALA A 1 88 ? -15.204 9.663 5.430 1.00 83.50 88 ALA A C 1
ATOM 683 O O . ALA A 1 88 ? -15.784 8.794 6.079 1.00 83.50 88 ALA A O 1
ATOM 684 N N . GLU A 1 89 ? -15.467 10.969 5.579 1.00 85.00 89 GLU A N 1
ATOM 685 C CA . GLU A 1 89 ? -16.371 11.618 6.552 1.00 85.00 89 GLU A CA 1
ATOM 686 C C . GLU A 1 89 ? -16.001 11.416 8.036 1.00 85.00 89 GLU A C 1
ATOM 688 O O . GLU A 1 89 ? -15.921 12.385 8.789 1.00 85.00 89 GLU A O 1
ATOM 693 N N . ILE A 1 90 ? -15.762 10.173 8.463 1.00 87.56 90 ILE A N 1
ATOM 694 C CA . ILE A 1 90 ? -15.432 9.783 9.844 1.00 87.56 90 ILE A CA 1
ATOM 695 C C . ILE A 1 90 ? -13.925 9.646 10.108 1.00 87.56 90 ILE A C 1
ATOM 697 O O . ILE A 1 90 ? -13.529 9.485 11.259 1.00 87.56 90 ILE A O 1
ATOM 701 N N . ALA A 1 91 ? -13.094 9.676 9.063 1.00 87.19 91 ALA A N 1
ATOM 702 C CA . ALA A 1 91 ? -11.638 9.599 9.159 1.00 87.19 91 ALA A CA 1
ATOM 703 C C . ALA A 1 91 ? -10.960 10.204 7.922 1.00 87.19 91 ALA A C 1
ATOM 705 O O . ALA A 1 91 ? -11.480 10.087 6.810 1.00 87.19 91 ALA A O 1
ATOM 706 N N . ASP A 1 92 ? -9.776 10.785 8.118 1.00 85.38 92 ASP A N 1
ATOM 707 C CA . ASP A 1 92 ? -8.864 11.176 7.043 1.00 85.38 92 ASP A CA 1
ATOM 708 C C . ASP A 1 92 ? -7.760 10.123 6.895 1.00 85.38 92 ASP A C 1
ATOM 710 O O . ASP A 1 92 ? -7.030 9.826 7.842 1.00 85.38 92 ASP A O 1
ATOM 714 N N . PHE A 1 93 ? -7.612 9.569 5.694 1.00 84.75 93 PHE A N 1
ATOM 715 C CA . PHE A 1 93 ? -6.523 8.659 5.354 1.00 84.75 93 PHE A CA 1
ATOM 716 C C . PHE A 1 93 ? -5.459 9.406 4.550 1.00 84.75 93 PHE A C 1
ATOM 718 O O . PHE A 1 93 ? -5.742 9.941 3.476 1.00 84.75 93 PHE A O 1
ATOM 725 N N . PHE A 1 94 ? -4.225 9.397 5.050 1.00 84.31 94 PHE A N 1
ATOM 726 C CA . PHE A 1 94 ? -3.062 9.997 4.402 1.00 84.31 94 PHE A CA 1
ATOM 727 C C . PHE A 1 94 ? -2.212 8.891 3.789 1.00 84.31 94 PHE A C 1
ATOM 729 O O . PHE A 1 94 ? -1.606 8.094 4.506 1.00 84.31 94 PHE A O 1
ATOM 736 N N . PHE A 1 95 ? -2.155 8.845 2.466 1.00 84.50 95 PHE A N 1
ATOM 737 C CA . PHE A 1 95 ? -1.380 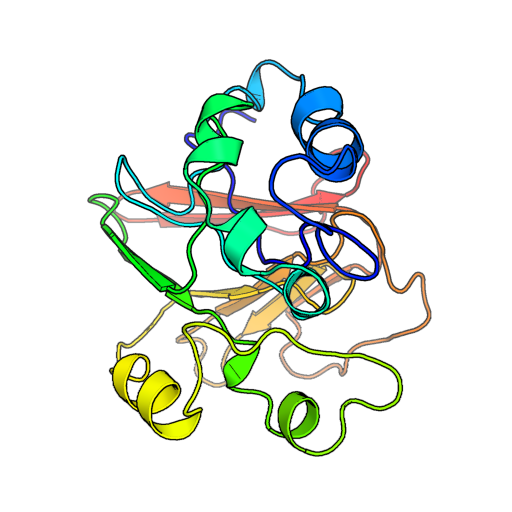7.844 1.748 1.00 84.50 95 PHE A CA 1
ATOM 738 C C . PHE A 1 95 ? -0.083 8.468 1.245 1.00 84.50 95 PHE A C 1
ATOM 740 O O . PHE A 1 95 ? -0.079 9.576 0.704 1.00 84.50 95 PHE A O 1
ATOM 747 N N . VAL A 1 96 ? 1.026 7.762 1.461 1.00 82.31 96 VAL A N 1
ATOM 748 C CA . VAL A 1 96 ? 2.376 8.297 1.277 1.00 82.31 96 VAL A CA 1
ATOM 749 C C . VAL A 1 96 ? 3.225 7.297 0.505 1.00 82.31 96 VAL A C 1
ATOM 751 O O . VAL A 1 96 ? 3.431 6.170 0.952 1.00 82.31 96 VAL A O 1
ATOM 754 N N . ASP A 1 97 ? 3.775 7.740 -0.620 1.00 86.25 97 ASP A N 1
ATOM 755 C CA . ASP A 1 97 ? 4.797 7.011 -1.360 1.00 86.25 97 ASP A CA 1
ATOM 756 C C . ASP A 1 97 ? 6.138 7.181 -0.640 1.00 86.25 97 ASP A C 1
ATOM 758 O O . ASP A 1 97 ? 6.823 8.204 -0.747 1.00 86.25 97 ASP A O 1
ATOM 762 N N . THR A 1 98 ? 6.489 6.177 0.156 1.00 87.44 98 THR A N 1
ATOM 763 C CA . THR A 1 98 ? 7.702 6.178 0.977 1.00 87.44 98 THR A CA 1
ATOM 764 C C . THR A 1 98 ? 8.950 5.772 0.193 1.00 87.44 98 THR A C 1
ATOM 766 O O . THR A 1 98 ? 10.065 6.044 0.648 1.00 87.44 98 THR A O 1
ATOM 769 N N . THR A 1 99 ? 8.817 5.182 -1.002 1.00 91.50 99 THR A N 1
ATOM 770 C CA . THR A 1 99 ? 9.966 4.666 -1.768 1.00 91.50 99 THR A CA 1
ATOM 771 C C . THR A 1 99 ? 10.978 5.773 -2.122 1.00 91.50 99 THR A C 1
ATOM 773 O O . THR A 1 99 ? 12.173 5.589 -1.866 1.00 91.50 99 THR A O 1
ATOM 776 N N . PRO A 1 100 ? 10.566 6.971 -2.594 1.00 89.94 100 PRO A N 1
ATOM 777 C CA . PRO A 1 100 ? 11.463 8.113 -2.793 1.00 89.94 100 PRO A CA 1
ATOM 778 C C . PRO A 1 100 ? 12.194 8.592 -1.529 1.00 89.94 100 PRO A C 1
ATOM 780 O O . PRO A 1 100 ? 13.251 9.224 -1.638 1.00 89.94 100 PRO A O 1
ATOM 783 N N . PHE A 1 101 ? 11.683 8.310 -0.326 1.00 88.38 101 PHE A N 1
ATOM 784 C CA . PHE A 1 101 ? 12.271 8.813 0.920 1.00 88.38 101 PHE A CA 1
ATOM 785 C C . PHE A 1 101 ? 13.563 8.052 1.258 1.00 88.38 101 PHE A C 1
ATOM 787 O O . PHE A 1 101 ? 14.504 8.638 1.806 1.00 88.38 101 PHE A O 1
ATOM 794 N N . VAL A 1 102 ? 13.665 6.780 0.862 1.00 89.38 102 VAL A N 1
ATOM 795 C CA . VAL A 1 102 ? 14.804 5.900 1.151 1.00 89.38 102 VAL A CA 1
ATOM 796 C C . VAL A 1 102 ? 16.023 6.286 0.304 1.00 89.38 102 VAL A C 1
ATOM 798 O O . VAL A 1 102 ? 16.202 5.842 -0.829 1.00 89.38 102 VAL A O 1
ATOM 801 N N . LEU A 1 103 ? 16.928 7.090 0.878 1.00 90.94 103 LEU A N 1
ATOM 802 C CA . LEU A 1 103 ? 18.139 7.595 0.206 1.00 90.94 103 LEU A CA 1
ATOM 803 C C . LEU A 1 103 ? 19.003 6.483 -0.427 1.00 90.94 103 LEU A C 1
ATOM 805 O O . LEU A 1 103 ? 19.632 6.700 -1.465 1.00 90.94 103 LEU A O 1
ATOM 809 N N . LYS A 1 104 ? 19.011 5.281 0.167 1.00 93.56 104 LYS A N 1
ATOM 810 C CA . LYS A 1 104 ? 19.751 4.121 -0.350 1.00 93.56 104 LYS A CA 1
ATOM 811 C C . LYS A 1 104 ? 19.310 3.732 -1.766 1.00 93.56 104 LYS A C 1
ATOM 813 O O . LYS A 1 104 ? 20.173 3.420 -2.575 1.00 93.56 104 LYS A O 1
ATOM 818 N N . TYR A 1 105 ? 18.019 3.796 -2.099 1.00 94.06 105 TYR A N 1
ATOM 819 C CA . TYR A 1 105 ? 17.542 3.431 -3.441 1.00 94.06 105 TYR A CA 1
ATOM 820 C C . TYR A 1 105 ? 18.031 4.408 -4.525 1.00 94.06 105 TYR A C 1
ATOM 822 O O . TYR A 1 105 ? 18.252 4.006 -5.661 1.00 94.06 105 TYR A O 1
ATOM 830 N N . TRP A 1 106 ? 18.282 5.672 -4.173 1.00 92.88 106 TRP A N 1
ATOM 831 C CA . TRP A 1 106 ? 18.831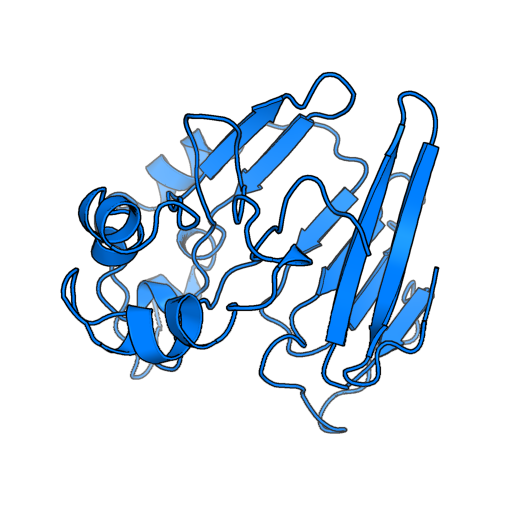 6.673 -5.096 1.00 92.88 106 TRP A CA 1
ATOM 832 C C . TRP A 1 106 ? 20.347 6.558 -5.285 1.00 92.88 106 TRP A C 1
ATOM 834 O O . TRP A 1 106 ? 20.861 6.845 -6.361 1.00 92.88 106 TRP A O 1
ATOM 844 N N . THR A 1 107 ? 21.068 6.192 -4.223 1.00 94.62 107 THR A N 1
ATOM 845 C CA . THR A 1 107 ? 22.537 6.323 -4.144 1.00 94.62 107 THR A CA 1
ATOM 846 C C . THR A 1 107 ? 23.293 4.999 -4.210 1.00 94.62 107 THR A C 1
ATOM 848 O O . THR A 1 107 ? 24.454 4.980 -4.609 1.00 94.62 107 THR A O 1
ATOM 851 N N . ASN A 1 108 ? 22.660 3.895 -3.812 1.00 94.19 108 ASN A N 1
ATOM 852 C CA . ASN A 1 108 ? 23.246 2.557 -3.791 1.00 94.19 108 ASN A CA 1
ATOM 853 C C . ASN A 1 108 ? 22.153 1.464 -3.900 1.00 94.19 108 ASN A C 1
ATOM 855 O O . ASN A 1 108 ? 21.898 0.739 -2.928 1.00 94.19 108 ASN A O 1
ATOM 859 N N . PRO A 1 109 ? 21.478 1.341 -5.061 1.00 92.19 109 PRO A N 1
ATOM 860 C CA . PRO A 1 109 ? 20.403 0.368 -5.263 1.00 92.19 109 PRO A CA 1
ATOM 861 C C . PRO A 1 109 ? 20.893 -1.074 -5.501 1.00 92.19 109 PRO A C 1
ATOM 863 O O . PRO A 1 109 ? 20.077 -1.989 -5.620 1.00 92.19 109 PRO A O 1
ATOM 866 N N . GLY A 1 110 ? 22.209 -1.306 -5.568 1.00 93.56 110 GLY A N 1
ATOM 867 C CA . GLY A 1 110 ? 22.778 -2.605 -5.929 1.00 93.56 110 GLY A CA 1
ATOM 868 C C . GLY A 1 110 ? 22.461 -2.968 -7.382 1.00 93.56 110 GLY A C 1
ATOM 869 O O . GLY A 1 110 ? 22.741 -2.186 -8.285 1.00 93.56 110 GLY A O 1
ATOM 870 N N . ASN A 1 111 ? 21.872 -4.147 -7.597 1.00 92.38 111 ASN A N 1
ATOM 871 C CA . ASN A 1 111 ? 21.499 -4.639 -8.930 1.00 92.38 111 ASN A CA 1
ATOM 872 C C . ASN A 1 111 ? 20.116 -4.154 -9.407 1.00 92.38 111 ASN A C 1
ATOM 874 O O . ASN A 1 111 ? 19.734 -4.453 -10.535 1.00 92.38 111 ASN A O 1
ATOM 878 N N . SER A 1 112 ? 19.349 -3.455 -8.566 1.00 93.19 112 SER A N 1
ATOM 879 C CA . SER A 1 112 ? 18.026 -2.946 -8.936 1.00 93.19 112 SER A CA 1
ATOM 880 C C . SER A 1 112 ? 18.128 -1.601 -9.658 1.00 93.19 112 SER A C 1
ATOM 882 O O . SER A 1 112 ? 18.879 -0.716 -9.253 1.00 93.19 112 SER A O 1
ATOM 884 N N . THR A 1 113 ? 17.314 -1.414 -10.690 1.00 92.75 113 THR A N 1
ATOM 885 C CA . THR A 1 113 ? 16.959 -0.091 -11.222 1.00 92.75 113 THR A CA 1
ATOM 886 C C . THR A 1 113 ? 15.728 0.442 -10.494 1.00 92.75 113 THR A C 1
ATOM 888 O O . THR A 1 113 ? 14.956 -0.350 -9.970 1.00 92.75 113 THR A O 1
ATOM 891 N N . TYR A 1 114 ? 15.542 1.764 -10.446 1.00 95.38 114 TYR A N 1
ATOM 892 C CA . TYR A 1 114 ? 14.355 2.395 -9.858 1.00 95.38 114 TYR A CA 1
ATOM 893 C C . TYR A 1 114 ? 13.828 3.497 -10.789 1.00 95.38 114 TYR A C 1
ATOM 895 O O . TYR A 1 114 ? 14.601 4.327 -11.278 1.00 95.38 114 TYR A O 1
ATOM 903 N N . ASP A 1 115 ? 12.519 3.511 -11.034 1.00 95.56 115 ASP A N 1
ATOM 904 C CA . ASP A 1 115 ? 11.840 4.466 -11.904 1.00 95.56 115 ASP A CA 1
ATOM 905 C C . ASP A 1 115 ? 11.492 5.771 -11.180 1.00 95.56 115 ASP A C 1
ATOM 907 O O . ASP A 1 115 ? 10.402 5.962 -10.643 1.00 95.56 115 ASP A O 1
ATOM 911 N N . TRP A 1 116 ? 12.412 6.729 -11.217 1.00 94.69 116 TRP A N 1
ATOM 912 C CA . TRP A 1 116 ? 12.214 8.032 -10.580 1.00 94.69 116 TRP A CA 1
ATOM 913 C C . TRP A 1 116 ? 11.343 9.022 -11.380 1.00 94.69 116 TRP A C 1
ATOM 915 O O . TRP A 1 116 ? 11.261 10.204 -11.019 1.00 94.69 116 TRP A O 1
ATOM 925 N N . ARG A 1 117 ? 10.667 8.593 -12.459 1.00 93.69 117 ARG A N 1
ATOM 926 C CA . ARG A 1 117 ? 9.773 9.475 -13.230 1.00 93.69 117 ARG A CA 1
ATOM 927 C C . ARG A 1 117 ? 8.603 9.958 -12.357 1.00 93.69 117 ARG A C 1
ATOM 929 O O . ARG A 1 117 ? 7.937 9.196 -11.654 1.00 93.69 117 ARG A O 1
ATOM 936 N N . GLY A 1 118 ? 8.369 11.270 -12.382 1.00 86.44 118 GLY A N 1
ATOM 937 C CA . GLY A 1 118 ? 7.338 11.934 -11.575 1.00 86.44 118 GLY A CA 1
ATOM 938 C C . GLY A 1 118 ? 7.670 12.123 -10.086 1.00 86.44 118 GLY A C 1
ATOM 939 O O . GLY A 1 118 ? 6.862 12.722 -9.387 1.00 86.44 118 GLY A O 1
ATOM 940 N N . VAL A 1 119 ? 8.832 11.659 -9.602 1.00 88.25 119 VAL A N 1
ATOM 941 C CA . VAL A 1 119 ? 9.294 11.865 -8.206 1.00 88.25 119 VAL A CA 1
ATOM 942 C C . VAL A 1 119 ? 10.710 12.447 -8.096 1.00 88.25 119 VAL A C 1
ATOM 944 O O . VAL A 1 119 ? 11.141 12.849 -7.018 1.00 88.25 119 VAL A O 1
ATOM 947 N N . ALA A 1 120 ? 11.443 12.542 -9.208 1.00 87.50 120 ALA A N 1
ATOM 948 C CA . ALA A 1 120 ? 12.649 13.357 -9.303 1.00 87.50 120 ALA A CA 1
ATOM 949 C C . ALA A 1 120 ? 12.305 14.842 -9.583 1.00 87.50 120 ALA A C 1
ATOM 951 O O . ALA A 1 120 ? 11.410 15.108 -10.388 1.00 87.50 120 ALA A O 1
ATOM 952 N N . PRO A 1 121 ? 13.044 15.813 -9.007 1.00 89.88 121 PRO A N 1
ATOM 953 C CA . PRO A 1 121 ? 14.133 15.639 -8.047 1.00 89.88 121 PRO A CA 1
ATOM 954 C C . PRO A 1 121 ? 13.620 15.323 -6.631 1.00 89.88 121 PRO A C 1
ATOM 956 O O . PRO A 1 121 ? 12.687 15.954 -6.131 1.00 89.88 121 PRO A O 1
ATOM 959 N N . ARG A 1 122 ? 14.293 14.365 -5.978 1.00 87.00 122 ARG A N 1
ATOM 960 C CA . ARG A 1 122 ? 13.909 13.767 -4.689 1.00 87.00 122 ARG A CA 1
ATOM 961 C C . ARG A 1 122 ? 13.489 14.790 -3.634 1.00 87.00 122 ARG A C 1
ATOM 963 O O . ARG A 1 122 ? 12.405 14.686 -3.070 1.00 87.00 122 ARG A O 1
ATOM 970 N N . ASP A 1 123 ? 14.340 15.773 -3.355 1.00 81.06 123 ASP A N 1
ATOM 971 C CA . ASP A 1 123 ? 14.140 16.654 -2.200 1.00 81.06 123 ASP A CA 1
ATOM 972 C C . ASP A 1 123 ? 12.939 17.597 -2.395 1.00 81.06 123 ASP A C 1
ATOM 974 O O . ASP A 1 123 ? 12.229 17.900 -1.436 1.00 81.06 123 ASP A O 1
ATOM 978 N N . THR A 1 124 ? 12.633 17.985 -3.640 1.00 79.38 124 THR A N 1
ATOM 979 C CA . THR A 1 124 ? 11.406 18.724 -3.980 1.00 79.38 124 THR A CA 1
ATOM 980 C C . THR A 1 124 ? 10.160 17.867 -3.762 1.00 79.38 124 THR A C 1
ATOM 982 O O . THR A 1 124 ? 9.185 18.350 -3.191 1.00 79.38 124 THR A O 1
ATOM 985 N N . TYR A 1 125 ? 10.195 16.595 -4.169 1.00 79.94 125 TYR A N 1
ATOM 986 C CA . TYR A 1 125 ? 9.079 15.667 -3.975 1.00 79.94 125 TYR A CA 1
ATOM 987 C C . TYR A 1 125 ? 8.789 15.423 -2.485 1.00 79.94 125 TYR A C 1
ATOM 989 O O . TYR A 1 125 ? 7.657 15.601 -2.038 1.00 79.94 125 TYR A O 1
ATOM 997 N N . ILE A 1 126 ? 9.826 15.131 -1.691 1.00 75.44 126 ILE A N 1
ATOM 998 C CA . ILE A 1 126 ? 9.708 14.921 -0.238 1.00 75.44 126 ILE A CA 1
ATOM 999 C C . ILE A 1 126 ? 9.177 16.177 0.468 1.00 75.44 126 ILE A C 1
ATOM 1001 O O . ILE A 1 126 ? 8.273 16.082 1.297 1.00 75.44 126 ILE A O 1
ATOM 1005 N N . THR A 1 127 ? 9.690 17.363 0.122 1.00 70.94 127 THR A N 1
ATOM 1006 C CA . THR A 1 127 ? 9.262 18.630 0.748 1.00 70.94 127 THR A CA 1
ATOM 1007 C C . THR A 1 127 ? 7.779 18.927 0.506 1.00 70.94 127 THR A C 1
ATOM 1009 O O . THR A 1 127 ? 7.114 19.479 1.380 1.00 70.94 127 THR A O 1
ATOM 1012 N N . ASN A 1 128 ? 7.234 18.535 -0.650 1.00 70.00 128 ASN A N 1
ATOM 1013 C CA . ASN A 1 128 ? 5.812 18.713 -0.949 1.00 70.00 128 ASN A CA 1
ATOM 1014 C C . ASN A 1 128 ? 4.902 17.758 -0.154 1.00 70.00 128 ASN A C 1
ATOM 1016 O O . ASN A 1 128 ? 3.758 18.120 0.124 1.00 70.00 128 ASN A O 1
ATOM 1020 N N . LEU A 1 129 ? 5.405 16.573 0.216 1.00 68.06 129 LEU A N 1
ATOM 1021 C CA . LEU A 1 129 ? 4.663 15.556 0.969 1.00 68.06 129 LEU A CA 1
ATOM 1022 C C . LEU A 1 129 ? 4.664 15.784 2.480 1.00 68.06 129 LEU A C 1
ATOM 1024 O O . LEU A 1 129 ? 3.650 15.554 3.135 1.00 68.06 129 LEU A O 1
ATOM 1028 N N . LEU A 1 130 ? 5.785 16.237 3.045 1.00 58.06 130 LEU A N 1
ATOM 1029 C CA . LEU A 1 130 ? 5.955 16.375 4.493 1.00 58.06 130 LEU A CA 1
ATOM 1030 C C . LEU A 1 130 ? 5.266 17.633 5.056 1.00 58.06 130 LEU A C 1
ATOM 1032 O O . LEU A 1 130 ? 5.913 18.563 5.539 1.00 58.06 130 LEU A O 1
ATOM 1036 N N . LYS A 1 131 ? 3.929 17.638 5.048 1.00 56.72 131 LYS A N 1
ATOM 1037 C CA . LYS A 1 131 ? 3.107 18.540 5.866 1.00 56.72 131 LYS A CA 1
ATOM 1038 C C . LYS A 1 131 ? 2.676 17.808 7.134 1.00 56.72 131 LYS A C 1
ATOM 1040 O O . LYS A 1 131 ? 2.022 16.772 7.066 1.00 56.72 131 LYS A O 1
ATOM 1045 N N . ALA A 1 132 ? 3.079 18.341 8.284 1.00 52.66 132 ALA A N 1
ATOM 1046 C CA . ALA A 1 132 ? 2.874 17.695 9.574 1.00 52.66 132 ALA A CA 1
ATOM 1047 C C . ALA A 1 132 ? 1.390 17.672 9.975 1.00 52.66 132 ALA A C 1
ATOM 1049 O O . ALA A 1 132 ? 0.769 18.723 10.121 1.00 52.66 132 ALA A O 1
ATOM 1050 N N . ASN A 1 133 ? 0.870 16.470 10.212 1.00 59.59 133 ASN A N 1
ATOM 1051 C CA . ASN A 1 133 ? -0.417 16.206 10.848 1.00 59.59 133 ASN A CA 1
ATOM 1052 C C . ASN A 1 133 ? -0.165 15.197 11.981 1.00 59.59 133 ASN A C 1
ATOM 1054 O O . ASN A 1 133 ? 0.682 14.316 11.831 1.00 59.59 133 ASN A O 1
ATOM 1058 N N . GLY A 1 134 ? -0.855 15.336 13.114 1.00 66.88 134 GLY A N 1
ATOM 1059 C CA . GLY A 1 134 ? -0.851 14.296 14.147 1.00 66.88 134 GLY A CA 1
ATOM 1060 C C . GLY A 1 134 ? -1.715 13.133 13.671 1.00 66.88 134 GLY A C 1
ATOM 1061 O O . GLY A 1 134 ? -2.865 13.368 13.315 1.00 66.88 134 GLY A O 1
ATOM 1062 N N . VAL A 1 135 ? -1.156 11.923 13.613 1.00 79.38 135 VAL A N 1
ATOM 1063 C CA . VAL A 1 135 ? -1.847 10.722 13.117 1.00 79.38 135 VAL A CA 1
ATOM 1064 C C . VAL A 1 135 ? -1.993 9.691 14.231 1.00 79.38 135 VAL A C 1
ATOM 1066 O O . VAL A 1 135 ? -1.022 9.393 14.923 1.00 79.38 135 VAL A O 1
ATOM 1069 N N . ASP A 1 136 ? -3.191 9.127 14.378 1.00 83.88 136 ASP A N 1
ATOM 1070 C CA . ASP A 1 136 ? -3.481 8.097 15.385 1.00 83.88 136 ASP A CA 1
ATOM 1071 C C . ASP A 1 136 ? -2.973 6.707 14.959 1.00 83.88 136 ASP A C 1
ATOM 1073 O O . ASP A 1 136 ? -2.558 5.899 15.791 1.00 83.88 136 ASP A O 1
ATOM 1077 N N . LEU A 1 137 ? -2.989 6.420 13.652 1.00 84.75 137 LEU A N 1
ATOM 1078 C CA . LEU A 1 137 ? -2.581 5.141 13.063 1.00 84.75 137 LEU A CA 1
ATOM 1079 C C . LEU A 1 137 ? -1.593 5.365 11.908 1.00 84.75 137 LEU A C 1
ATOM 1081 O O . LEU A 1 137 ? -1.845 6.174 11.015 1.00 84.75 137 LEU A O 1
ATOM 1085 N N . TYR A 1 138 ? -0.513 4.585 11.873 1.00 86.31 138 TYR A N 1
ATOM 1086 C CA . TYR A 1 138 ? 0.384 4.455 10.723 1.00 86.31 138 TYR A CA 1
ATOM 1087 C C . TYR A 1 138 ? 0.366 3.008 10.220 1.00 86.31 138 TYR A C 1
ATOM 1089 O O . TYR A 1 138 ? 0.811 2.102 10.924 1.00 86.31 138 TYR A O 1
ATOM 1097 N N . VAL A 1 139 ? -0.142 2.787 9.005 1.00 87.25 139 VAL A N 1
ATOM 1098 C CA . VAL A 1 139 ? -0.270 1.451 8.397 1.00 87.25 139 VAL A CA 1
ATOM 1099 C C . VAL A 1 139 ? 0.772 1.273 7.293 1.00 87.25 139 VAL A C 1
ATOM 1101 O O . VAL A 1 139 ? 0.927 2.153 6.449 1.00 87.25 139 VAL A O 1
ATOM 1104 N N . ASN A 1 140 ? 1.479 0.142 7.282 1.00 87.56 140 ASN A N 1
ATOM 1105 C CA . ASN A 1 140 ? 2.537 -0.145 6.312 1.00 87.56 140 ASN A CA 1
ATOM 1106 C C . ASN A 1 140 ? 2.597 -1.630 5.883 1.00 87.56 140 ASN A C 1
ATOM 1108 O O . ASN A 1 140 ? 1.864 -2.483 6.392 1.00 87.56 140 ASN A O 1
ATOM 1112 N N . GLY A 1 141 ? 3.446 -1.911 4.893 1.00 88.44 141 GLY A N 1
ATOM 1113 C CA . GLY A 1 141 ? 3.804 -3.246 4.404 1.00 88.44 141 GLY A CA 1
ATOM 1114 C C . GLY A 1 141 ? 5.323 -3.425 4.450 1.00 88.44 141 GLY A C 1
ATOM 1115 O O . GLY A 1 141 ? 5.922 -3.181 5.486 1.00 88.44 141 GLY A O 1
ATOM 1116 N N . HIS A 1 142 ? 5.948 -3.775 3.319 1.00 91.12 142 HIS A N 1
ATOM 1117 C CA . HIS A 1 142 ? 7.400 -3.996 3.155 1.00 91.12 142 HIS A CA 1
ATOM 1118 C C . HIS A 1 142 ? 7.980 -5.172 3.960 1.00 91.12 142 HIS A C 1
ATOM 1120 O O . HIS A 1 142 ? 8.492 -6.125 3.373 1.00 91.12 142 HIS A O 1
ATOM 1126 N N . ASP A 1 143 ? 7.865 -5.134 5.283 1.00 85.44 143 ASP A N 1
ATOM 1127 C CA . ASP A 1 143 ? 8.250 -6.222 6.171 1.00 85.44 143 ASP A CA 1
ATOM 1128 C C . ASP A 1 143 ? 7.238 -7.371 6.039 1.00 85.44 143 ASP A C 1
ATOM 1130 O O . ASP A 1 143 ? 6.022 -7.182 6.136 1.00 85.44 143 ASP A O 1
ATOM 1134 N N . HIS A 1 144 ? 7.727 -8.581 5.745 1.00 89.69 144 HIS A N 1
ATOM 1135 C CA . HIS A 1 144 ? 6.891 -9.739 5.394 1.00 89.69 144 HIS A CA 1
ATOM 1136 C C . HIS A 1 144 ? 6.345 -10.425 6.654 1.00 89.69 144 HIS A C 1
ATOM 1138 O O . HIS A 1 144 ? 6.655 -11.577 6.948 1.00 89.69 144 HIS A O 1
ATOM 1144 N N . CYS A 1 145 ? 5.537 -9.691 7.412 1.00 91.25 145 CYS A N 1
ATOM 1145 C CA . CYS A 1 145 ? 4.907 -10.118 8.658 1.00 91.25 145 CYS A CA 1
ATOM 1146 C C . CYS A 1 145 ? 3.553 -9.410 8.862 1.00 91.25 145 CYS A C 1
ATOM 1148 O O . CYS A 1 145 ? 3.120 -8.588 8.043 1.00 91.25 145 CYS A O 1
ATOM 1150 N N . LEU A 1 146 ? 2.888 -9.722 9.976 1.00 91.19 146 LEU A N 1
ATOM 1151 C CA . LEU A 1 146 ? 1.881 -8.857 10.591 1.00 91.19 146 LEU A CA 1
ATOM 1152 C C . LEU A 1 146 ? 2.413 -8.375 11.948 1.00 91.19 146 LEU A C 1
ATOM 1154 O O . LEU A 1 146 ? 2.916 -9.195 12.717 1.00 91.19 146 LEU A O 1
ATOM 1158 N N . GLU A 1 147 ? 2.287 -7.088 12.267 1.00 91.94 147 GLU A N 1
ATOM 1159 C CA . GLU A 1 147 ? 2.820 -6.519 13.515 1.00 91.94 147 GLU A CA 1
ATOM 1160 C C . GLU A 1 147 ? 1.969 -5.350 14.034 1.00 91.94 147 GLU A C 1
ATOM 1162 O O . GLU A 1 147 ? 1.371 -4.608 13.250 1.00 91.94 147 GLU A O 1
ATOM 1167 N N . GLN A 1 148 ? 1.947 -5.167 15.357 1.00 90.44 148 GLN A N 1
ATOM 1168 C CA . GLN A 1 148 ? 1.448 -3.962 16.017 1.00 90.44 148 GLN A CA 1
ATOM 1169 C C . GLN A 1 148 ? 2.441 -3.463 17.070 1.00 90.44 148 GLN A C 1
ATOM 1171 O O . GLN A 1 148 ? 2.827 -4.201 17.981 1.00 90.44 148 GLN A O 1
ATOM 1176 N N . ILE A 1 149 ? 2.792 -2.179 16.980 1.00 86.88 149 ILE A N 1
ATOM 1177 C CA . ILE A 1 149 ? 3.657 -1.463 17.924 1.00 86.88 149 ILE A CA 1
ATOM 1178 C C . ILE A 1 149 ? 2.935 -0.202 18.413 1.00 86.88 149 ILE A C 1
ATOM 1180 O O . ILE A 1 149 ? 2.376 0.552 17.618 1.00 86.88 149 ILE A O 1
ATOM 1184 N N . SER A 1 150 ? 2.988 0.078 19.716 1.00 84.69 150 SER A N 1
ATOM 1185 C CA . SER A 1 150 ? 2.544 1.368 20.271 1.00 84.69 150 SER A CA 1
ATOM 1186 C C . SER A 1 150 ? 3.676 2.401 20.313 1.00 84.69 150 SER A C 1
ATOM 1188 O O . SER A 1 150 ? 4.817 2.071 20.648 1.00 84.69 150 SER A O 1
ATOM 1190 N N . SER A 1 151 ? 3.363 3.680 20.076 1.00 79.31 151 SER A N 1
ATOM 1191 C CA . SER A 1 151 ? 4.267 4.785 20.422 1.00 79.31 151 SER A CA 1
ATOM 1192 C C . SER A 1 151 ? 4.562 4.810 21.932 1.00 79.31 151 SER A C 1
ATOM 1194 O O . SER A 1 151 ? 3.810 4.271 22.747 1.00 79.31 151 SER A O 1
ATOM 1196 N N . SER A 1 152 ? 5.665 5.444 22.343 1.00 77.69 152 SER A N 1
ATOM 1197 C CA . SER A 1 152 ? 6.104 5.454 23.753 1.00 77.69 152 SER A CA 1
ATOM 1198 C C . SER A 1 152 ? 5.122 6.122 24.723 1.00 77.69 152 SER A C 1
ATOM 1200 O O . SER A 1 152 ? 5.113 5.803 25.907 1.00 77.69 152 SER A O 1
ATOM 1202 N N . ASP A 1 153 ? 4.318 7.053 24.221 1.00 79.00 153 ASP A N 1
ATOM 1203 C CA . ASP A 1 153 ? 3.232 7.758 24.907 1.00 79.00 153 ASP A CA 1
ATOM 1204 C C . ASP A 1 153 ? 1.841 7.170 24.589 1.00 79.00 153 ASP A C 1
ATOM 1206 O O . ASP A 1 153 ? 0.840 7.644 25.119 1.00 79.00 153 ASP A O 1
ATOM 1210 N N . ARG A 1 154 ? 1.784 6.132 23.739 1.00 76.25 154 ARG A N 1
ATOM 1211 C CA . ARG A 1 154 ? 0.578 5.475 23.206 1.00 76.25 154 ARG A CA 1
ATOM 1212 C C . ARG A 1 154 ? -0.383 6.396 22.435 1.00 76.25 154 ARG A C 1
ATOM 1214 O O . ARG A 1 154 ? -1.529 6.010 22.222 1.00 76.25 154 ARG A O 1
ATOM 1221 N N . SER A 1 155 ? 0.075 7.569 21.989 1.00 77.81 155 SER A N 1
ATOM 1222 C CA . SER A 1 155 ? -0.704 8.484 21.140 1.00 77.81 155 SER A CA 1
ATOM 1223 C C . SER A 1 155 ? -0.869 8.000 19.695 1.00 77.81 155 SER A C 1
ATOM 1225 O O . SER A 1 155 ? -1.815 8.416 19.036 1.00 77.81 155 SER A O 1
ATOM 1227 N N . ALA A 1 156 ? -0.000 7.100 19.218 1.00 82.75 156 ALA A N 1
ATOM 1228 C CA . ALA A 1 156 ? -0.093 6.499 17.891 1.00 82.75 156 ALA A CA 1
ATOM 1229 C C . ALA A 1 156 ? 0.138 4.977 17.920 1.00 82.75 156 ALA A C 1
ATOM 1231 O O . ALA A 1 156 ? 0.894 4.458 18.750 1.00 82.75 156 ALA A O 1
ATOM 1232 N N . GLN A 1 157 ? -0.490 4.261 16.985 1.00 85.81 157 GLN A N 1
ATOM 1233 C CA . GLN A 1 157 ? -0.222 2.847 16.695 1.00 85.81 157 GLN A CA 1
ATOM 1234 C C . GLN A 1 157 ? 0.476 2.702 15.339 1.00 85.81 157 GLN A C 1
ATOM 1236 O O . GLN A 1 157 ? 0.064 3.309 14.350 1.00 85.81 157 GLN A O 1
ATOM 1241 N N . TYR A 1 158 ? 1.489 1.845 15.277 1.00 87.19 158 TYR A N 1
ATOM 1242 C CA . TYR A 1 158 ? 2.145 1.419 14.044 1.00 87.19 158 TYR A CA 1
ATOM 1243 C C . TYR A 1 158 ? 1.684 -0.005 13.728 1.00 87.19 158 TYR A C 1
ATOM 1245 O O . TYR A 1 158 ? 1.777 -0.889 14.579 1.00 87.19 158 TYR A O 1
ATOM 1253 N N . LEU A 1 159 ? 1.148 -0.208 12.527 1.00 90.94 159 LEU A N 1
ATOM 1254 C CA . LEU A 1 159 ? 0.493 -1.441 12.096 1.00 90.94 159 LEU A CA 1
ATOM 1255 C C . LEU A 1 159 ? 1.134 -1.925 10.793 1.00 90.94 159 LEU A C 1
ATOM 1257 O O . LEU A 1 159 ? 1.093 -1.222 9.781 1.00 90.94 159 LEU A O 1
ATOM 1261 N N . THR A 1 160 ? 1.697 -3.127 10.799 1.00 90.75 160 THR A N 1
ATOM 1262 C CA . THR A 1 160 ? 2.323 -3.742 9.621 1.00 90.75 160 THR A CA 1
ATOM 1263 C C . THR A 1 160 ? 1.445 -4.879 9.116 1.00 90.75 160 THR A C 1
ATOM 1265 O O . THR A 1 160 ? 1.025 -5.740 9.887 1.00 90.75 160 THR A O 1
ATOM 1268 N N . SER A 1 161 ? 1.154 -4.887 7.815 1.00 92.06 161 SER A N 1
ATOM 1269 C CA . SER A 1 161 ? 0.356 -5.917 7.138 1.00 92.06 161 SER A CA 1
ATOM 1270 C C . SER A 1 161 ? 1.010 -6.330 5.810 1.00 92.06 161 SER A C 1
ATOM 1272 O O . SER A 1 161 ? 0.361 -6.328 4.764 1.00 92.06 161 SER A O 1
ATOM 1274 N N . GLY A 1 162 ? 2.306 -6.659 5.837 1.00 91.38 162 GLY A N 1
ATOM 1275 C CA . GLY A 1 162 ? 3.080 -7.063 4.653 1.00 91.38 162 GLY A CA 1
ATOM 1276 C C . GLY A 1 162 ? 3.034 -8.563 4.326 1.00 91.38 162 GLY A C 1
ATOM 1277 O O . GLY A 1 162 ? 3.503 -8.974 3.267 1.00 91.38 162 GLY A O 1
ATOM 1278 N N . GLY A 1 163 ? 2.417 -9.387 5.181 1.00 91.00 163 GLY A N 1
ATOM 1279 C CA . GLY A 1 163 ? 2.256 -10.840 5.007 1.00 91.00 163 GLY A CA 1
ATOM 1280 C C . GLY A 1 163 ? 1.346 -11.312 3.851 1.00 91.00 163 GLY A C 1
ATOM 1281 O O . GLY A 1 163 ? 0.924 -12.466 3.847 1.00 91.00 163 GLY A O 1
ATOM 1282 N N . GLY A 1 164 ? 0.978 -10.459 2.890 1.00 87.00 164 GLY A N 1
ATOM 1283 C CA . GLY A 1 164 ? -0.085 -10.755 1.914 1.00 87.00 164 GLY A CA 1
ATOM 1284 C C . GLY A 1 164 ? 0.255 -11.828 0.867 1.00 87.00 164 GLY A C 1
ATOM 1285 O O . GLY A 1 164 ? -0.636 -12.522 0.382 1.00 87.00 164 GLY A O 1
ATOM 1286 N N . SER A 1 165 ? 1.537 -11.984 0.518 1.00 84.75 165 SER A N 1
ATOM 1287 C CA . SER A 1 165 ? 2.011 -12.963 -0.482 1.00 84.75 165 SER A CA 1
ATOM 1288 C C . SER A 1 165 ? 3.293 -13.696 -0.075 1.00 84.75 165 SER A C 1
ATOM 1290 O O . SER A 1 165 ? 3.523 -14.828 -0.502 1.00 84.75 165 SER A O 1
ATOM 1292 N N . LYS A 1 166 ? 4.104 -13.105 0.806 1.00 86.06 166 LYS A N 1
ATOM 1293 C CA . LYS A 1 166 ? 5.316 -13.685 1.400 1.00 86.06 166 LYS A CA 1
ATOM 1294 C C . LYS A 1 166 ? 5.287 -13.464 2.911 1.00 86.06 166 LYS A C 1
ATOM 1296 O O . LYS A 1 166 ? 4.622 -12.548 3.379 1.00 86.06 166 LYS A O 1
ATOM 1301 N N . ALA A 1 167 ? 6.006 -14.302 3.648 1.00 86.12 167 ALA A N 1
ATOM 1302 C CA . ALA A 1 167 ? 6.269 -14.150 5.078 1.00 86.12 167 ALA A CA 1
ATOM 1303 C C . ALA A 1 167 ? 7.756 -14.454 5.343 1.00 86.12 167 ALA A C 1
ATOM 1305 O O . ALA A 1 167 ? 8.352 -15.206 4.563 1.00 86.12 167 ALA A O 1
ATOM 1306 N N . TRP A 1 168 ? 8.365 -13.913 6.404 1.00 83.56 168 TRP A N 1
ATOM 1307 C CA . TRP A 1 168 ? 9.756 -14.242 6.755 1.00 83.56 168 TRP A CA 1
ATOM 1308 C C . TRP A 1 168 ? 9.919 -15.695 7.241 1.00 83.56 168 TRP A C 1
ATOM 1310 O O . TRP A 1 168 ? 10.997 -16.267 7.088 1.00 83.56 168 TRP A O 1
ATOM 1320 N N . GLY A 1 169 ? 8.861 -16.334 7.748 1.00 81.00 169 GLY A N 1
ATOM 1321 C CA . GLY A 1 169 ? 8.775 -17.780 7.971 1.00 81.00 169 GLY A CA 1
ATOM 1322 C C . GLY A 1 169 ? 9.735 -18.334 9.031 1.00 81.00 169 GLY A C 1
ATOM 1323 O O . GLY A 1 169 ? 10.200 -19.468 8.906 1.00 81.00 169 GLY A O 1
ATOM 1324 N N . GLY A 1 170 ? 10.051 -17.546 10.058 1.00 78.81 170 GLY A N 1
ATOM 1325 C CA . GLY A 1 170 ? 10.973 -17.867 11.150 1.00 78.81 170 GLY A CA 1
ATOM 1326 C C . GLY A 1 170 ? 12.381 -17.287 10.982 1.00 78.81 170 GLY A C 1
ATOM 1327 O O . GLY A 1 170 ? 13.256 -17.584 11.795 1.00 78.81 170 GLY A O 1
ATOM 1328 N N . VAL A 1 171 ? 12.626 -16.483 9.940 1.00 76.94 171 VAL A N 1
ATOM 1329 C CA . VAL A 1 171 ? 13.933 -15.843 9.681 1.00 76.94 171 VAL A CA 1
ATOM 1330 C C . VAL A 1 171 ? 14.150 -14.588 10.540 1.00 76.94 171 VAL A C 1
ATOM 1332 O O . VAL A 1 171 ? 15.295 -14.196 10.768 1.00 76.94 171 VAL A O 1
ATOM 1335 N N . TYR A 1 172 ? 13.078 -13.982 11.057 1.00 80.62 172 TYR A N 1
ATOM 1336 C CA . TYR A 1 172 ? 13.129 -12.798 11.913 1.00 80.62 172 TYR A CA 1
ATOM 1337 C C . TYR A 1 172 ? 12.392 -13.038 13.236 1.00 80.62 172 TYR A C 1
ATOM 1339 O O . TYR A 1 172 ? 11.389 -13.745 13.293 1.00 80.62 172 TYR A O 1
ATOM 1347 N N . ALA A 1 173 ? 12.882 -12.413 14.305 1.00 75.50 173 ALA A N 1
ATOM 1348 C CA . ALA A 1 173 ? 12.184 -12.317 15.579 1.00 75.50 173 ALA A CA 1
ATOM 1349 C C . ALA A 1 173 ? 12.273 -10.863 16.073 1.00 75.50 173 ALA A C 1
ATOM 1351 O O . ALA A 1 173 ? 13.383 -10.318 16.106 1.00 75.50 173 ALA A O 1
ATOM 1352 N N . PRO A 1 174 ? 11.149 -10.229 16.448 1.00 76.94 174 PRO A N 1
ATOM 1353 C CA . PRO A 1 174 ? 11.142 -8.837 16.874 1.00 76.94 174 PRO A CA 1
ATOM 1354 C C . PRO A 1 174 ? 11.808 -8.653 18.241 1.00 76.94 174 PRO A C 1
ATOM 1356 O O . PRO A 1 174 ? 11.912 -9.576 19.055 1.00 76.94 174 PRO A O 1
ATOM 1359 N N . GLY A 1 175 ? 12.228 -7.418 18.518 1.00 73.06 175 GLY A N 1
ATOM 1360 C CA . GLY A 1 175 ? 12.616 -7.009 19.866 1.00 73.06 175 GLY A CA 1
ATOM 1361 C C . GLY A 1 175 ? 11.404 -6.960 20.804 1.00 73.06 175 GLY A C 1
ATOM 1362 O O . GLY A 1 175 ? 10.299 -6.641 20.387 1.00 73.06 175 GLY A O 1
ATOM 1363 N N . ALA A 1 176 ? 11.608 -7.236 22.093 1.00 69.56 176 ALA A N 1
ATOM 1364 C CA . ALA A 1 176 ? 10.518 -7.314 23.073 1.00 69.56 176 ALA A CA 1
ATOM 1365 C C . ALA A 1 176 ? 9.982 -5.951 23.581 1.00 69.56 176 ALA A C 1
ATOM 1367 O O . ALA A 1 176 ? 9.140 -5.928 24.475 1.00 69.56 176 ALA A O 1
ATOM 1368 N N . ASP A 1 177 ? 10.483 -4.816 23.078 1.00 73.19 177 ASP A N 1
ATOM 1369 C CA . ASP A 1 177 ? 10.053 -3.478 23.512 1.00 73.19 177 ASP A CA 1
ATOM 1370 C C . ASP A 1 177 ? 8.926 -2.950 22.608 1.00 73.19 177 ASP A C 1
ATOM 1372 O O . ASP A 1 177 ? 9.122 -2.793 21.406 1.00 73.19 177 ASP A O 1
ATOM 1376 N N . LYS A 1 178 ? 7.759 -2.654 23.199 1.00 71.75 178 LYS A N 1
ATOM 1377 C CA . LYS A 1 178 ? 6.550 -2.049 22.578 1.00 71.75 178 LYS A CA 1
ATOM 1378 C C . LYS A 1 178 ? 5.837 -2.843 21.475 1.00 71.75 178 LYS A C 1
ATOM 1380 O O . LYS A 1 178 ? 4.823 -2.358 20.974 1.00 71.75 178 LYS A O 1
ATOM 1385 N N . VAL A 1 179 ? 6.310 -4.036 21.125 1.00 81.94 179 VAL A N 1
ATOM 1386 C CA . VAL A 1 179 ? 5.600 -4.967 20.234 1.00 81.94 179 VAL A CA 1
ATOM 1387 C C . VAL A 1 179 ? 4.436 -5.593 21.003 1.00 81.94 179 VAL A C 1
ATOM 1389 O O . VAL A 1 179 ? 4.643 -6.393 21.913 1.00 81.94 179 VAL A O 1
ATOM 1392 N N . GLU A 1 180 ? 3.214 -5.203 20.647 1.00 84.06 180 GLU A N 1
ATOM 1393 C CA . GLU A 1 180 ? 1.970 -5.712 21.245 1.00 84.06 180 GLU A CA 1
ATOM 1394 C C . GLU A 1 180 ? 1.512 -7.006 20.537 1.00 84.06 180 GLU A C 1
ATOM 1396 O O . GLU A 1 180 ? 0.918 -7.893 21.153 1.00 84.06 180 GLU A O 1
ATOM 1401 N N . PHE A 1 181 ? 1.837 -7.148 19.246 1.00 91.19 181 PHE A N 1
ATOM 1402 C CA . PHE A 1 181 ? 1.574 -8.344 18.442 1.00 91.19 181 PHE A CA 1
ATOM 1403 C C . PHE A 1 181 ? 2.597 -8.507 17.317 1.00 91.19 181 PHE A C 1
ATOM 1405 O O . PHE A 1 181 ? 2.996 -7.527 16.697 1.00 91.19 181 PHE A O 1
ATOM 1412 N N . PHE A 1 182 ? 2.957 -9.758 17.018 1.00 91.19 182 PHE A N 1
ATOM 1413 C CA . PHE A 1 182 ? 3.763 -10.140 15.860 1.00 91.19 182 PHE A CA 1
ATOM 1414 C C . PHE A 1 182 ? 3.336 -11.521 15.340 1.00 91.19 182 PHE A C 1
ATOM 1416 O O . PHE A 1 182 ? 3.133 -12.457 16.120 1.00 91.19 182 PHE A O 1
ATOM 1423 N N . HIS A 1 183 ? 3.235 -11.667 14.019 1.00 90.12 183 HIS A N 1
ATOM 1424 C CA . HIS A 1 183 ? 2.967 -12.930 13.338 1.00 90.12 183 HIS A CA 1
ATOM 1425 C C . HIS A 1 183 ? 3.822 -13.059 12.075 1.00 90.12 183 HIS A C 1
ATOM 1427 O O . HIS A 1 183 ? 3.630 -12.336 11.099 1.00 90.12 183 HIS A O 1
ATOM 1433 N N . ASP A 1 184 ? 4.729 -14.035 12.087 1.00 88.06 184 ASP A N 1
ATOM 1434 C CA . ASP A 1 184 ? 5.622 -14.357 10.968 1.00 88.06 184 ASP A CA 1
ATOM 1435 C C . ASP A 1 184 ? 5.000 -15.368 9.983 1.00 88.06 184 ASP A C 1
ATOM 1437 O O . ASP A 1 184 ? 5.577 -16.395 9.616 1.00 88.06 184 ASP A O 1
ATOM 1441 N N . GLY A 1 185 ? 3.744 -15.119 9.632 1.00 89.38 185 GLY A N 1
ATOM 1442 C CA . GLY A 1 185 ? 2.965 -15.935 8.714 1.00 89.38 185 GLY A CA 1
ATOM 1443 C C . GLY A 1 185 ? 2.171 -15.057 7.761 1.00 89.38 185 GLY A C 1
ATOM 1444 O O . GLY A 1 185 ? 1.997 -13.858 7.982 1.00 89.38 185 GLY A O 1
ATOM 1445 N N . GLN A 1 186 ? 1.702 -15.664 6.674 1.00 94.25 186 GLN A N 1
ATOM 1446 C CA . GLN A 1 186 ? 0.882 -14.957 5.702 1.00 94.25 186 GLN A CA 1
ATOM 1447 C C . GLN A 1 186 ? -0.491 -14.600 6.290 1.00 94.25 186 GLN A C 1
ATOM 1449 O O . GLN A 1 186 ? -1.076 -15.372 7.059 1.00 94.25 186 GLN A O 1
ATOM 1454 N N . GLY A 1 187 ? -1.036 -13.458 5.879 1.00 94.69 187 GLY A N 1
ATOM 1455 C CA . GLY A 1 187 ? -2.296 -12.954 6.407 1.00 94.69 187 GLY A CA 1
ATOM 1456 C C . GLY A 1 187 ? -2.603 -11.517 5.998 1.00 94.69 187 GLY A C 1
ATOM 1457 O O . GLY A 1 187 ? -1.991 -10.975 5.079 1.00 94.69 187 GLY A O 1
ATOM 1458 N N . PHE A 1 188 ? -3.574 -10.909 6.677 1.00 94.69 188 PHE A N 1
ATOM 1459 C CA . PHE A 1 188 ? -4.033 -9.543 6.418 1.00 94.69 188 PHE A CA 1
ATOM 1460 C C . PHE A 1 188 ? -4.650 -8.903 7.669 1.00 94.69 188 PHE A C 1
ATOM 1462 O O . PHE A 1 188 ? -5.039 -9.590 8.616 1.00 94.69 188 PHE A O 1
ATOM 1469 N N . MET A 1 189 ? -4.783 -7.578 7.654 1.00 95.19 189 MET A N 1
ATOM 1470 C CA . MET A 1 189 ? -5.497 -6.806 8.672 1.00 95.19 189 MET A CA 1
ATOM 1471 C C . MET A 1 189 ? -6.871 -6.342 8.159 1.00 95.19 189 MET A C 1
ATOM 1473 O O . MET A 1 189 ? -7.028 -6.027 6.981 1.00 95.19 189 MET A O 1
ATOM 1477 N N . SER A 1 190 ? -7.859 -6.233 9.048 1.00 94.69 190 SER A N 1
ATOM 1478 C CA . SER A 1 190 ? -9.071 -5.438 8.815 1.00 94.69 190 SER A CA 1
ATOM 1479 C C . SER A 1 190 ? -9.148 -4.269 9.784 1.00 94.69 190 SER A C 1
ATOM 1481 O O . SER A 1 190 ? -8.889 -4.454 10.973 1.00 94.69 190 SER A O 1
ATOM 1483 N N . LEU A 1 191 ? -9.593 -3.113 9.298 1.00 93.19 191 LEU A N 1
ATOM 1484 C CA . LEU A 1 191 ? -9.917 -1.945 10.108 1.00 93.19 191 LEU A CA 1
ATOM 1485 C C . LEU A 1 191 ? -11.405 -1.622 9.942 1.00 93.19 191 LEU A C 1
ATOM 1487 O O . LEU A 1 191 ? -11.900 -1.523 8.821 1.00 93.19 191 LEU A O 1
ATOM 1491 N N . ARG A 1 192 ? -12.117 -1.444 11.055 1.00 93.19 192 ARG A N 1
ATOM 1492 C CA . ARG A 1 192 ? -13.495 -0.950 11.083 1.00 93.19 192 ARG A CA 1
ATOM 1493 C C . ARG A 1 192 ? -13.552 0.337 11.891 1.00 93.19 192 ARG A C 1
ATOM 1495 O O . ARG A 1 192 ? -13.174 0.338 13.060 1.00 93.19 192 ARG A O 1
ATOM 1502 N N . LEU A 1 193 ? -14.074 1.391 11.276 1.00 91.75 193 LEU A N 1
ATOM 1503 C CA . LEU A 1 193 ? -14.217 2.710 11.884 1.00 91.75 193 LEU A CA 1
ATOM 1504 C C . LEU A 1 193 ? -15.695 3.051 12.115 1.00 91.75 193 LEU A C 1
ATOM 1506 O O . LEU A 1 193 ? -16.583 2.612 11.380 1.00 91.75 193 LEU A O 1
ATOM 1510 N N . THR A 1 194 ? -15.944 3.850 13.143 1.00 91.56 194 THR A N 1
ATOM 1511 C CA . THR A 1 194 ? -17.167 4.626 13.373 1.00 91.56 194 THR A CA 1
ATOM 1512 C C . THR A 1 194 ? -16.748 6.040 13.790 1.00 91.56 194 THR A C 1
ATOM 1514 O O . THR A 1 194 ? -15.568 6.294 14.014 1.00 91.56 194 THR A O 1
ATOM 1517 N N . ALA A 1 195 ? -17.699 6.959 13.969 1.00 88.50 195 ALA A N 1
ATOM 1518 C CA . ALA A 1 195 ? -17.405 8.300 14.486 1.00 88.50 195 ALA A CA 1
ATOM 1519 C C . ALA A 1 195 ? -16.826 8.330 15.925 1.00 88.50 195 ALA A C 1
ATOM 1521 O O . ALA A 1 195 ? -16.466 9.402 16.407 1.00 88.50 195 ALA A O 1
ATOM 1522 N N . THR A 1 196 ? -16.782 7.193 16.635 1.00 90.62 196 THR A N 1
ATOM 1523 C CA . THR A 1 196 ? -16.328 7.093 18.037 1.00 90.62 196 THR A CA 1
ATOM 1524 C C . THR A 1 196 ? -15.364 5.942 18.321 1.00 90.62 196 THR A C 1
ATOM 1526 O O . THR A 1 196 ? -14.751 5.933 19.384 1.00 90.62 196 THR A O 1
ATOM 1529 N N . ASP A 1 197 ? -15.237 4.963 17.422 1.00 90.94 197 ASP A N 1
ATOM 1530 C CA . ASP A 1 197 ? -14.485 3.729 17.650 1.00 90.94 197 ASP A CA 1
ATOM 1531 C C . ASP A 1 197 ? -13.660 3.338 16.420 1.00 90.94 197 ASP A C 1
ATOM 1533 O O . ASP A 1 197 ? -14.179 3.266 15.305 1.00 90.94 197 ASP A O 1
ATOM 1537 N N . ALA A 1 198 ? -12.411 2.939 16.652 1.00 91.00 198 ALA A N 1
ATOM 1538 C CA . ALA A 1 198 ? -11.627 2.144 15.717 1.00 91.00 198 ALA A CA 1
ATOM 1539 C C . ALA A 1 198 ? -11.492 0.714 16.258 1.00 91.00 198 ALA A C 1
ATOM 1541 O O . ALA A 1 198 ? -11.240 0.511 17.446 1.00 91.00 198 ALA A O 1
ATOM 1542 N N . ARG A 1 199 ? -11.674 -0.291 15.397 1.00 93.62 199 ARG A N 1
ATOM 1543 C CA . ARG A 1 199 ? -11.448 -1.705 15.726 1.00 93.62 199 ARG A CA 1
ATOM 1544 C C . ARG A 1 199 ? -10.590 -2.342 14.652 1.00 93.62 199 ARG A C 1
ATOM 1546 O O . ARG A 1 199 ? -10.980 -2.348 13.484 1.00 93.62 199 ARG A O 1
ATOM 1553 N N . LEU A 1 200 ? -9.452 -2.882 15.061 1.00 93.81 200 LEU A N 1
ATOM 1554 C CA . LEU A 1 200 ? -8.552 -3.636 14.202 1.00 93.81 200 LEU A CA 1
ATOM 1555 C C . LEU A 1 200 ? -8.717 -5.139 14.453 1.00 93.81 200 LEU A C 1
ATOM 1557 O O . LEU A 1 200 ? -9.273 -5.562 15.466 1.00 93.81 200 LEU A O 1
ATOM 1561 N N . ALA A 1 201 ? -8.287 -5.948 13.493 1.00 96.31 201 ALA A N 1
ATOM 1562 C CA . ALA A 1 201 ? -8.110 -7.381 13.673 1.00 96.31 201 ALA A CA 1
ATOM 1563 C C . ALA A 1 201 ? -7.107 -7.906 12.646 1.00 96.31 201 ALA A C 1
ATOM 1565 O O . ALA A 1 201 ? -7.179 -7.546 11.469 1.00 96.31 201 ALA A O 1
ATOM 1566 N N . PHE A 1 202 ? -6.208 -8.781 13.082 1.00 96.56 202 PHE A N 1
ATOM 1567 C CA . PHE A 1 202 ? -5.255 -9.482 12.225 1.00 96.56 202 PHE A CA 1
ATOM 1568 C C . PHE A 1 202 ? -5.716 -10.921 11.993 1.00 96.56 202 PHE A C 1
ATOM 1570 O O . PHE A 1 202 ? -6.127 -11.603 12.935 1.00 96.56 202 PHE A O 1
ATOM 1577 N N . TYR A 1 203 ? -5.620 -11.390 10.752 1.00 96.56 203 TYR A N 1
ATOM 1578 C CA . TYR A 1 203 ? -6.055 -12.713 10.304 1.00 96.56 203 TYR A CA 1
ATOM 1579 C C . TYR A 1 203 ? -4.906 -13.440 9.619 1.00 96.56 203 TYR A C 1
ATOM 1581 O O . TYR A 1 203 ? -4.143 -12.821 8.882 1.00 96.56 203 TYR A O 1
ATOM 1589 N N . ASP A 1 204 ? -4.824 -14.754 9.806 1.00 94.88 204 ASP A N 1
ATOM 1590 C CA . ASP A 1 204 ? -3.961 -15.608 8.987 1.00 94.88 204 ASP A CA 1
ATOM 1591 C C . ASP A 1 204 ? -4.639 -16.045 7.670 1.00 94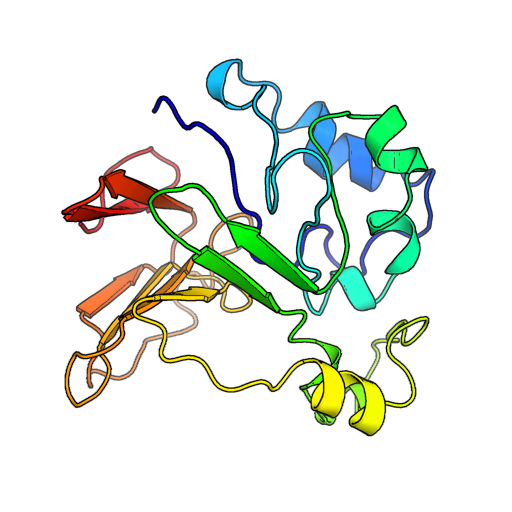.88 204 ASP A C 1
ATOM 1593 O O . ASP A 1 204 ? -5.812 -15.757 7.414 1.00 94.88 204 ASP A O 1
ATOM 1597 N N . VAL A 1 205 ? -3.913 -16.804 6.843 1.00 92.62 205 VAL A N 1
ATOM 1598 C CA . VAL A 1 205 ? -4.433 -17.418 5.600 1.00 92.62 205 VAL A CA 1
ATOM 1599 C C . VAL A 1 205 ? -5.636 -18.353 5.778 1.00 92.62 205 VAL A C 1
ATOM 1601 O O . VAL A 1 205 ? -6.357 -18.593 4.812 1.00 92.62 205 VAL A O 1
ATOM 1604 N N . ALA A 1 206 ? -5.880 -18.889 6.978 1.00 93.19 206 ALA A N 1
ATOM 1605 C CA . ALA A 1 206 ? -7.062 -19.702 7.266 1.00 93.19 206 ALA A CA 1
ATOM 1606 C C . ALA A 1 206 ? -8.281 -18.841 7.658 1.00 93.19 206 ALA A C 1
ATOM 1608 O O . ALA A 1 206 ? -9.372 -19.375 7.868 1.00 93.19 206 ALA A O 1
ATOM 1609 N N . GLY A 1 207 ? -8.112 -17.518 7.761 1.00 91.69 207 GLY A N 1
ATOM 1610 C CA . GLY A 1 207 ? -9.124 -16.586 8.250 1.00 91.69 207 GLY A CA 1
ATOM 1611 C C . GLY A 1 207 ? -9.303 -16.627 9.770 1.00 91.69 207 GLY A C 1
ATOM 1612 O O . GLY A 1 207 ? -10.304 -16.112 10.274 1.00 91.69 207 GLY A O 1
ATOM 1613 N N . ALA A 1 208 ? -8.372 -17.234 10.512 1.00 95.00 208 ALA A N 1
ATOM 1614 C CA . ALA A 1 208 ? -8.407 -17.247 11.967 1.00 95.00 208 ALA A CA 1
ATOM 1615 C C . ALA A 1 208 ? -7.865 -15.922 12.519 1.00 95.00 208 ALA A C 1
ATOM 1617 O O . ALA A 1 208 ? -6.782 -15.477 12.142 1.00 95.00 208 ALA A O 1
ATOM 1618 N N . VAL A 1 209 ? -8.613 -15.310 13.442 1.00 96.19 209 VAL A N 1
ATOM 1619 C CA . VAL A 1 209 ? -8.183 -14.095 14.148 1.00 96.19 209 VAL A CA 1
ATOM 1620 C C . VAL A 1 209 ? -6.959 -14.414 15.006 1.00 96.19 209 VAL A C 1
ATOM 1622 O O . VAL A 1 209 ? -6.980 -15.351 15.807 1.00 96.19 209 VAL A O 1
ATOM 1625 N N . ARG A 1 210 ? -5.895 -13.627 14.839 1.00 94.81 210 ARG A N 1
ATOM 1626 C CA . ARG A 1 210 ? -4.630 -13.736 15.577 1.00 94.81 210 ARG A CA 1
ATOM 1627 C C . ARG A 1 210 ? -4.434 -12.620 16.603 1.00 94.81 210 ARG A C 1
ATOM 1629 O O . ARG A 1 210 ? -3.796 -12.872 17.620 1.00 94.81 210 ARG A O 1
ATOM 1636 N N . HIS A 1 211 ? -5.016 -11.442 16.373 1.00 95.19 211 HIS A N 1
ATOM 1637 C CA . HIS A 1 211 ? -5.005 -10.299 17.295 1.00 95.19 211 HIS A CA 1
ATOM 1638 C C . HIS A 1 211 ? -6.157 -9.327 16.981 1.00 95.19 211 HIS A C 1
ATOM 1640 O O . HIS A 1 211 ? -6.694 -9.382 15.871 1.00 95.19 211 HIS A O 1
ATOM 1646 N N . THR A 1 212 ? -6.537 -8.478 17.944 1.00 91.94 212 THR A N 1
ATOM 1647 C CA . THR A 1 212 ? -7.638 -7.489 17.884 1.00 91.94 212 THR A CA 1
ATOM 1648 C C . THR A 1 212 ? -7.376 -6.316 18.817 1.00 91.94 212 THR A C 1
ATOM 1650 O O . THR A 1 212 ? -7.008 -6.633 19.972 1.00 91.94 212 THR A O 1
#

Organism: Aegilops tauschii subsp. strangulata (NCBI:txid200361)

pLDDT: mean 85.95, std 12.09, range [31.11, 97.69]

InterPro domains:
  IPR004843 Calcineurin-like, phosphoesterase domain [PF00149] (2-145)
  IPR029052 Metallo-dependent phosphatase-like [G3DSA:3.60.21.10] (1-113)
  IPR029052 Metallo-dependent phosphatase-like [G3DSA:3.60.21.10] (114-212)
  IPR029052 Metallo-dependent phosphatase-like [SSF56300] (2-209)
  IPR051558 Metallophosphoesterase Purple Acid Phosphatase [PTHR10161] (1-131)

Radius of gyration: 17.14 Å; chains: 1; bounding box: 41×38×46 Å

Secondary structure (DSSP, 8-state):
---S-----S--STTT--SSTT-THHIIIIITT--SGGG-S---SSSSS--PPP-TTGGGS-HHHHT-TTHHHH-TT----S-EEEE-SS-EEEE---GGG-HHHHH--TT-----TTT-SHHHHHHHH------SEEEE-SSSSEEEEE-TTSS-EEEEE-TTT---TTS----SSSEEEEE-SSEEEEEEE-SS-EEEEEEETT--EEE-